Protein AF-A0A2M7TXR8-F1 (afdb_monomer_lite)

Structure (mmCIF, N/CA/C/O backbone):
data_AF-A0A2M7TXR8-F1
#
_entry.id   AF-A0A2M7TXR8-F1
#
loop_
_atom_site.group_PDB
_atom_site.id
_atom_site.type_symbol
_atom_site.label_atom_id
_atom_site.label_alt_id
_atom_site.label_comp_id
_atom_site.label_asym_id
_atom_site.label_entity_id
_atom_site.label_seq_id
_atom_site.pdbx_PDB_ins_code
_atom_site.Cartn_x
_atom_site.Cartn_y
_atom_site.Cartn_z
_atom_site.occupancy
_atom_site.B_iso_or_equiv
_atom_site.auth_seq_id
_atom_site.auth_comp_id
_atom_site.auth_asym_id
_atom_site.auth_atom_id
_atom_site.pdbx_PDB_model_num
ATOM 1 N N . MET A 1 1 ? 7.555 -69.933 30.168 1.00 59.06 1 MET A N 1
ATOM 2 C CA . MET A 1 1 ? 8.301 -69.152 29.147 1.00 59.06 1 MET A CA 1
ATOM 3 C C . MET A 1 1 ? 7.431 -68.078 28.480 1.00 59.06 1 MET A C 1
ATOM 5 O O . MET A 1 1 ? 7.843 -66.928 28.432 1.00 59.06 1 MET A O 1
ATOM 9 N N . ILE A 1 2 ? 6.200 -68.408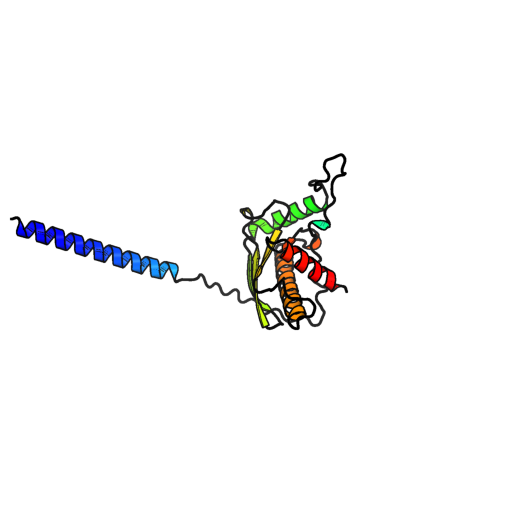 28.070 1.00 58.25 2 ILE A N 1
ATOM 10 C CA . ILE A 1 2 ? 5.260 -67.514 27.357 1.00 58.25 2 ILE A CA 1
ATOM 11 C C . ILE A 1 2 ? 4.869 -66.249 28.157 1.00 58.25 2 ILE A C 1
ATOM 13 O O . ILE A 1 2 ? 4.847 -65.152 27.603 1.00 58.25 2 ILE A O 1
ATOM 17 N N . ALA A 1 3 ? 4.660 -66.357 29.476 1.00 60.62 3 ALA A N 1
ATOM 18 C CA . ALA A 1 3 ? 4.279 -65.217 30.323 1.00 60.62 3 ALA A CA 1
ATOM 19 C C . ALA A 1 3 ? 5.354 -64.110 30.412 1.00 60.62 3 ALA A C 1
ATOM 21 O O . ALA A 1 3 ? 5.019 -62.928 30.450 1.00 60.62 3 ALA A O 1
ATOM 22 N N . LYS A 1 4 ? 6.648 -64.472 30.376 1.00 61.91 4 LYS A N 1
ATOM 23 C CA . LYS A 1 4 ? 7.758 -63.499 30.394 1.00 61.91 4 LYS A CA 1
ATOM 24 C C . LYS A 1 4 ? 7.846 -62.717 29.080 1.00 61.91 4 LYS A C 1
ATOM 26 O O . LYS A 1 4 ? 8.086 -61.516 29.099 1.00 61.91 4 LYS A O 1
ATOM 31 N N . ILE A 1 5 ? 7.580 -63.382 27.954 1.00 63.44 5 ILE A N 1
ATOM 32 C CA . ILE A 1 5 ? 7.560 -62.756 26.623 1.00 63.44 5 ILE A CA 1
ATOM 33 C C . ILE A 1 5 ? 6.390 -61.769 26.519 1.00 63.44 5 ILE A C 1
ATOM 35 O O . ILE A 1 5 ? 6.554 -60.669 25.998 1.00 63.44 5 ILE A O 1
ATOM 39 N N . LEU A 1 6 ? 5.222 -62.128 27.061 1.00 65.88 6 LEU A N 1
ATOM 40 C CA . LEU A 1 6 ? 4.051 -61.251 27.057 1.00 65.88 6 LEU A CA 1
ATOM 41 C C . LEU A 1 6 ? 4.251 -60.013 27.950 1.00 65.88 6 LEU A C 1
ATOM 43 O O . LEU A 1 6 ? 3.895 -58.908 27.548 1.00 65.88 6 LEU A O 1
ATOM 47 N N . ALA A 1 7 ? 4.863 -60.178 29.127 1.00 69.25 7 ALA A N 1
ATOM 48 C CA . ALA A 1 7 ? 5.195 -59.065 30.018 1.00 69.25 7 ALA A CA 1
ATOM 49 C C . ALA A 1 7 ? 6.235 -58.113 29.398 1.00 69.25 7 ALA A C 1
ATOM 51 O O . ALA A 1 7 ? 6.080 -56.896 29.478 1.00 69.25 7 ALA A O 1
ATOM 52 N N . HIS A 1 8 ? 7.246 -58.656 28.712 1.00 72.38 8 HIS A N 1
ATOM 53 C CA . HIS A 1 8 ? 8.259 -57.856 28.025 1.00 72.38 8 HIS A CA 1
ATOM 54 C C . HIS A 1 8 ? 7.658 -57.038 26.870 1.00 72.38 8 HIS A C 1
ATOM 56 O O . HIS A 1 8 ? 7.896 -55.838 26.782 1.00 72.38 8 HIS A O 1
ATOM 62 N N . LYS A 1 9 ? 6.784 -57.644 26.051 1.00 75.12 9 LYS A N 1
ATOM 63 C CA . LYS A 1 9 ? 6.066 -56.936 24.975 1.00 75.12 9 LYS A CA 1
ATOM 64 C C . LYS A 1 9 ? 5.179 -55.801 25.504 1.00 75.12 9 LYS A C 1
ATOM 66 O O . LYS A 1 9 ? 5.139 -54.735 24.898 1.00 75.12 9 LYS A O 1
ATOM 71 N N . LYS A 1 10 ? 4.510 -56.001 26.648 1.00 78.19 10 LYS A N 1
ATOM 72 C CA . LYS A 1 10 ? 3.703 -54.955 27.301 1.00 78.19 10 LYS A CA 1
ATOM 73 C C . LYS A 1 10 ? 4.562 -53.801 27.824 1.00 78.19 10 LYS A C 1
ATOM 75 O O . LYS A 1 10 ? 4.202 -52.652 27.601 1.00 78.19 10 LYS A O 1
ATOM 80 N N . MET A 1 11 ? 5.705 -54.083 28.454 1.00 82.06 11 MET A N 1
ATOM 81 C CA . MET A 1 11 ? 6.616 -53.024 28.913 1.00 82.06 11 MET A CA 1
ATOM 82 C C . MET A 1 11 ? 7.212 -52.219 27.755 1.00 82.06 11 MET A C 1
ATOM 84 O O . MET A 1 11 ? 7.265 -50.996 27.843 1.00 82.06 11 MET A O 1
ATOM 88 N N . VAL A 1 12 ? 7.593 -52.876 26.654 1.00 84.56 12 VAL A N 1
ATOM 89 C CA . VAL A 1 12 ? 8.100 -52.184 25.457 1.00 84.56 12 VAL A CA 1
ATOM 90 C C . VAL A 1 12 ? 7.025 -51.281 24.849 1.00 84.56 12 VAL A C 1
ATOM 92 O O . VAL A 1 12 ? 7.311 -50.132 24.535 1.00 84.56 12 VAL A O 1
ATOM 95 N N . MET A 1 13 ? 5.778 -51.754 24.742 1.00 87.19 13 MET A N 1
ATOM 96 C CA . MET A 1 13 ? 4.667 -50.945 24.227 1.00 87.19 13 MET A CA 1
ATOM 97 C C . MET A 1 13 ? 4.389 -49.720 25.110 1.00 87.19 13 MET A C 1
ATOM 99 O O . MET A 1 13 ? 4.221 -48.623 24.585 1.00 87.19 13 MET A O 1
ATOM 103 N N . ILE A 1 14 ? 4.393 -49.880 26.438 1.00 86.94 14 ILE A N 1
ATOM 104 C CA . ILE A 1 14 ? 4.195 -48.762 27.374 1.00 86.94 14 ILE A CA 1
ATOM 105 C C . ILE A 1 14 ? 5.329 -47.738 27.241 1.00 86.94 14 ILE A C 1
ATOM 107 O O . ILE A 1 14 ? 5.054 -46.547 27.136 1.00 86.94 14 ILE A O 1
ATOM 111 N N . ALA A 1 15 ? 6.588 -48.184 27.177 1.00 86.19 15 ALA A N 1
ATOM 112 C CA . ALA A 1 15 ? 7.730 -47.289 26.993 1.00 86.19 15 ALA A CA 1
ATOM 113 C C . ALA A 1 15 ? 7.634 -46.486 25.683 1.00 86.19 15 ALA A C 1
ATOM 115 O O . ALA A 1 15 ? 7.945 -45.297 25.661 1.00 86.19 15 ALA A O 1
ATOM 116 N N . LEU A 1 16 ? 7.144 -47.115 24.612 1.00 90.56 16 LEU A N 1
ATOM 117 C CA . LEU A 1 16 ? 6.972 -46.479 23.306 1.00 90.56 16 LEU A CA 1
ATOM 118 C C . LEU A 1 16 ? 5.852 -45.428 23.324 1.00 90.56 16 LEU A C 1
ATOM 120 O O . LEU A 1 16 ? 6.029 -44.339 22.787 1.00 90.56 16 LEU A O 1
ATOM 124 N N . VAL A 1 17 ? 4.736 -45.714 24.005 1.00 89.81 17 VAL A N 1
ATOM 125 C CA . VAL A 1 17 ? 3.640 -44.748 24.195 1.00 89.81 17 VAL A CA 1
ATOM 126 C C . VAL A 1 17 ? 4.095 -43.553 25.036 1.00 89.81 17 VAL A C 1
ATOM 128 O O . VAL A 1 17 ? 3.798 -42.416 24.677 1.00 89.81 17 VAL A O 1
ATOM 131 N N . VAL A 1 18 ? 4.854 -43.783 26.114 1.00 90.50 18 VAL A N 1
ATOM 132 C CA . VAL A 1 18 ? 5.398 -42.705 26.961 1.00 90.50 18 VAL A CA 1
ATOM 133 C C . VAL A 1 18 ? 6.369 -41.823 26.175 1.00 90.50 18 VAL A C 1
ATOM 135 O O . VAL A 1 18 ? 6.274 -40.600 26.248 1.00 90.50 18 VAL A O 1
ATOM 138 N N . LEU A 1 19 ? 7.260 -42.420 25.379 1.00 91.12 19 LEU A N 1
ATOM 139 C CA . LEU A 1 19 ? 8.191 -41.677 24.527 1.00 91.12 19 LEU A CA 1
ATOM 140 C C . LEU A 1 19 ? 7.452 -40.789 23.516 1.00 91.12 19 LEU A C 1
ATOM 142 O O . LEU A 1 19 ? 7.808 -39.627 23.335 1.00 91.12 19 LEU A O 1
ATOM 146 N N . LEU A 1 20 ? 6.397 -41.315 22.893 1.00 90.31 20 LEU A N 1
ATOM 147 C CA . LEU A 1 20 ? 5.604 -40.583 21.905 1.00 90.31 20 LEU A CA 1
ATOM 148 C C . LEU A 1 20 ? 4.846 -39.409 22.548 1.00 90.31 20 LEU A C 1
ATOM 150 O O . LEU A 1 20 ? 4.792 -38.318 21.981 1.00 90.31 20 LEU A O 1
ATOM 154 N N . LEU A 1 21 ? 4.349 -39.596 23.775 1.00 90.31 21 LEU A N 1
ATOM 155 C CA . LEU A 1 21 ? 3.734 -38.538 24.582 1.00 90.31 21 LEU A CA 1
ATOM 156 C C . LEU A 1 21 ? 4.728 -37.419 24.931 1.00 90.31 21 LEU A C 1
ATOM 158 O O . LEU A 1 21 ? 4.381 -36.244 24.834 1.00 90.31 21 LEU A O 1
ATOM 162 N N . LEU A 1 22 ? 5.973 -37.762 25.275 1.00 90.44 22 LEU A N 1
ATOM 163 C CA . LEU A 1 22 ? 7.017 -36.773 25.565 1.00 90.44 22 LEU A CA 1
ATOM 164 C C . LEU A 1 22 ? 7.403 -35.953 24.326 1.00 90.44 22 LEU A C 1
ATOM 166 O O . LEU A 1 22 ? 7.582 -34.741 24.433 1.00 90.44 22 LEU A O 1
ATOM 170 N N . ILE A 1 23 ? 7.471 -36.582 23.148 1.00 88.69 23 ILE A N 1
ATOM 171 C CA . ILE A 1 23 ? 7.740 -35.884 21.879 1.00 88.69 23 ILE A CA 1
ATOM 172 C C . ILE A 1 23 ? 6.604 -34.907 21.547 1.00 88.69 23 ILE A C 1
ATOM 174 O O . ILE A 1 23 ? 6.868 -33.758 21.199 1.00 88.69 23 ILE A O 1
ATOM 178 N N . MET A 1 24 ? 5.346 -35.328 21.713 1.00 85.44 24 MET A N 1
ATOM 179 C CA . MET A 1 24 ? 4.171 -34.471 21.498 1.00 85.44 24 MET A CA 1
ATOM 180 C C . MET A 1 24 ? 4.173 -33.244 22.420 1.00 85.44 24 MET A C 1
ATOM 182 O O . MET A 1 24 ? 3.901 -32.133 21.968 1.00 85.44 24 MET A O 1
ATOM 186 N N . ILE A 1 25 ? 4.530 -33.422 23.697 1.00 85.38 25 ILE A N 1
ATOM 187 C CA . ILE A 1 25 ? 4.666 -32.314 24.654 1.00 85.38 25 ILE A CA 1
ATOM 188 C C . ILE A 1 25 ? 5.805 -31.375 24.231 1.00 85.38 25 ILE A C 1
ATOM 190 O O . ILE A 1 25 ? 5.626 -30.160 24.243 1.00 85.38 25 ILE A O 1
ATOM 194 N N . GLY A 1 26 ? 6.950 -31.917 23.804 1.00 80.88 26 GLY A N 1
ATOM 195 C CA . GLY A 1 26 ? 8.073 -31.119 23.304 1.00 80.88 26 GLY A CA 1
ATOM 196 C C . GLY A 1 26 ? 7.696 -30.251 22.100 1.00 80.88 26 GLY A C 1
ATOM 197 O O . GLY A 1 26 ? 7.966 -29.052 22.099 1.00 80.88 26 GLY A O 1
ATOM 198 N N . LEU A 1 27 ? 7.003 -30.824 21.111 1.00 80.19 27 LEU A N 1
ATOM 199 C CA . LEU A 1 27 ? 6.534 -30.092 19.928 1.00 80.19 27 LEU A CA 1
ATOM 200 C C . LEU A 1 27 ? 5.508 -29.006 20.276 1.00 80.19 27 LEU A C 1
ATOM 202 O O . LEU A 1 27 ? 5.554 -27.919 19.701 1.00 80.19 27 LEU A O 1
ATOM 206 N N . TYR A 1 28 ? 4.638 -29.260 21.257 1.00 80.25 28 TYR A N 1
ATOM 207 C CA . TYR A 1 28 ? 3.696 -28.257 21.752 1.00 80.25 28 TYR A CA 1
ATOM 208 C C . TYR A 1 28 ? 4.410 -27.034 22.351 1.00 80.25 28 TYR A C 1
ATOM 210 O O . TYR A 1 28 ? 3.993 -25.904 22.108 1.00 80.25 28 TYR A O 1
ATOM 218 N N . PHE A 1 29 ? 5.518 -27.225 23.077 1.00 73.06 29 PHE A N 1
ATOM 219 C CA . PHE A 1 29 ? 6.316 -26.104 23.590 1.00 73.06 29 PHE A CA 1
ATOM 220 C C . PHE A 1 29 ? 7.090 -25.363 22.491 1.00 73.06 29 PHE A C 1
ATOM 222 O O . PHE A 1 29 ? 7.217 -24.144 22.571 1.00 73.06 29 PHE A O 1
ATOM 229 N N . VAL A 1 30 ? 7.554 -26.056 21.445 1.00 68.75 30 VAL A N 1
ATOM 230 C CA . VAL A 1 30 ? 8.255 -25.418 20.314 1.00 68.75 30 VAL A CA 1
ATOM 231 C C . VAL A 1 30 ? 7.315 -24.532 19.488 1.00 68.75 30 VAL A C 1
ATOM 233 O O . VAL A 1 30 ? 7.718 -23.453 19.066 1.00 68.75 30 VAL A O 1
ATOM 236 N N . GLN A 1 31 ? 6.049 -24.923 19.311 1.00 61.94 31 GLN A N 1
ATOM 237 C CA . GLN A 1 31 ? 5.056 -24.092 18.615 1.00 61.94 31 GLN A CA 1
ATOM 238 C C . GLN A 1 31 ? 4.556 -22.896 19.440 1.00 61.94 31 GLN A C 1
ATOM 240 O O . GLN A 1 31 ? 3.994 -21.962 18.874 1.00 61.94 31 GLN A O 1
ATOM 245 N N . LYS A 1 32 ? 4.754 -22.899 20.765 1.00 55.66 32 LYS A N 1
ATOM 246 C CA . LYS A 1 32 ? 4.221 -21.867 21.668 1.00 55.66 32 LYS A CA 1
ATOM 247 C C . LYS A 1 32 ? 5.206 -20.743 22.004 1.00 55.66 32 LYS A C 1
ATOM 249 O O . LYS A 1 32 ? 4.922 -19.948 22.895 1.00 55.66 32 LYS A O 1
ATOM 254 N N . ASN A 1 33 ? 6.322 -20.648 21.285 1.00 48.19 33 ASN A N 1
ATOM 255 C CA . ASN A 1 33 ? 7.159 -19.454 21.289 1.00 48.19 33 ASN A CA 1
ATOM 256 C C . ASN A 1 33 ? 6.827 -18.622 20.045 1.00 48.19 33 ASN A C 1
ATOM 258 O O . ASN A 1 33 ? 7.473 -18.807 19.011 1.00 48.19 33 ASN A O 1
ATOM 262 N N . PRO A 1 34 ? 5.834 -17.712 20.099 1.00 52.47 34 PRO A N 1
ATOM 263 C CA . PRO A 1 34 ? 5.780 -16.654 19.109 1.00 52.47 34 PRO A CA 1
ATOM 264 C C . PRO A 1 34 ? 7.118 -15.916 19.175 1.00 52.47 34 PRO A C 1
ATOM 266 O O . PRO A 1 34 ? 7.583 -15.550 20.256 1.00 52.47 34 PRO A O 1
ATOM 269 N N . SER A 1 35 ? 7.763 -15.745 18.024 1.00 44.38 35 SER A N 1
ATOM 270 C CA . SER A 1 35 ? 8.870 -14.808 17.874 1.00 44.38 35 SER A CA 1
ATOM 271 C C . SER A 1 35 ? 8.320 -13.412 18.161 1.00 44.38 35 SER A C 1
ATOM 273 O O . SER A 1 35 ? 7.847 -12.708 17.278 1.00 44.38 35 SER A O 1
ATOM 275 N N . THR A 1 36 ? 8.289 -13.030 19.434 1.00 43.62 36 THR A N 1
ATOM 276 C CA . THR A 1 36 ? 8.012 -11.663 19.845 1.00 43.62 36 THR A CA 1
ATOM 277 C C . THR A 1 36 ? 9.322 -10.908 19.737 1.00 43.62 36 THR A C 1
ATOM 279 O O . THR A 1 36 ? 10.045 -10.758 20.720 1.00 43.62 36 THR A O 1
ATOM 282 N N . ASN A 1 37 ? 9.634 -10.444 18.532 1.00 39.62 37 ASN A N 1
ATOM 283 C CA . ASN A 1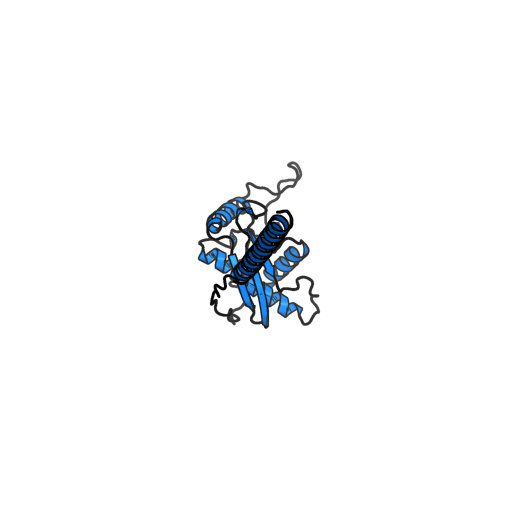 37 ? 10.306 -9.163 18.414 1.00 39.62 37 ASN A CA 1
ATOM 284 C C . ASN A 1 37 ? 9.200 -8.108 18.483 1.00 39.62 37 ASN A C 1
ATOM 286 O O . ASN A 1 37 ? 8.559 -7.854 17.463 1.00 39.62 37 ASN A O 1
ATOM 290 N N . PRO A 1 38 ? 8.912 -7.507 19.653 1.00 40.94 38 PRO A N 1
ATOM 291 C CA . PRO A 1 38 ? 8.169 -6.267 19.657 1.00 40.94 38 PRO A CA 1
ATOM 292 C C . PRO A 1 38 ? 9.080 -5.245 18.981 1.00 40.94 38 PRO A C 1
ATOM 294 O O . PRO A 1 38 ? 10.013 -4.722 19.588 1.00 40.94 38 PRO A O 1
ATOM 297 N N . SER A 1 39 ? 8.846 -5.012 17.691 1.00 40.09 39 SER A N 1
ATOM 298 C CA . SER A 1 39 ? 9.281 -3.784 17.049 1.00 40.09 39 SER A CA 1
ATOM 299 C C . SER A 1 39 ? 8.633 -2.668 17.858 1.00 40.09 39 SER A C 1
ATOM 301 O O . SER A 1 39 ? 7.429 -2.440 17.767 1.00 40.09 39 SER A O 1
ATOM 303 N N . SER A 1 40 ? 9.396 -2.054 18.760 1.00 41.41 40 SER A N 1
ATOM 304 C CA . SER A 1 40 ? 8.984 -0.873 19.506 1.00 41.41 40 SER A CA 1
ATOM 305 C C . SER A 1 40 ? 8.923 0.297 18.527 1.00 41.41 40 SER A C 1
ATOM 307 O O . SER A 1 40 ? 9.791 1.169 18.537 1.00 41.41 40 SER A O 1
ATOM 309 N N . ARG A 1 41 ? 7.943 0.274 17.620 1.00 46.81 41 ARG A N 1
ATOM 310 C CA . ARG A 1 41 ? 7.613 1.404 16.765 1.00 46.81 41 ARG A CA 1
ATOM 311 C C . ARG A 1 41 ? 6.618 2.266 17.525 1.00 46.81 41 ARG A C 1
ATOM 313 O O . ARG A 1 41 ? 5.567 1.822 17.980 1.00 46.81 41 ARG A 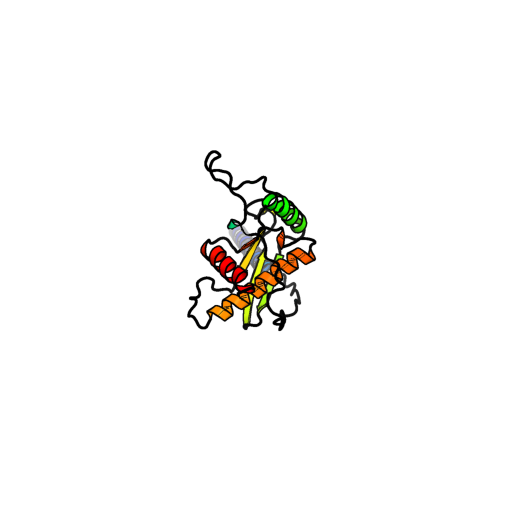O 1
ATOM 320 N N . VAL A 1 42 ? 7.070 3.489 17.752 1.00 47.50 42 VAL A N 1
ATOM 321 C CA . VAL A 1 42 ? 6.328 4.616 18.304 1.00 47.50 42 VAL A CA 1
ATOM 322 C C . VAL A 1 42 ? 4.968 4.688 17.606 1.00 47.50 42 VAL A C 1
ATOM 324 O O . VAL A 1 42 ? 4.926 4.643 16.380 1.00 47.50 42 VAL A O 1
ATOM 327 N N . SER A 1 43 ? 3.869 4.777 18.367 1.00 42.94 43 SER A N 1
ATOM 328 C CA . SER A 1 43 ? 2.547 5.046 17.785 1.00 42.94 43 SER A CA 1
ATOM 329 C C . SER A 1 43 ? 2.656 6.260 16.863 1.00 42.94 43 SER A C 1
ATOM 331 O O . SER A 1 43 ? 3.161 7.289 17.325 1.00 42.94 43 SER A O 1
ATOM 333 N N . PRO A 1 44 ? 2.214 6.178 15.596 1.00 50.41 44 PRO A N 1
ATOM 334 C CA . PRO A 1 44 ? 2.272 7.324 14.711 1.00 50.41 44 PRO A CA 1
ATOM 335 C C . PRO A 1 44 ? 1.469 8.455 15.342 1.00 50.41 44 PRO A C 1
ATOM 337 O O . PRO A 1 44 ? 0.276 8.337 15.630 1.00 50.41 44 PRO A O 1
ATOM 340 N N . THR A 1 45 ? 2.167 9.546 15.637 1.00 48.41 45 THR A N 1
ATOM 341 C CA . THR A 1 45 ? 1.531 10.768 16.114 1.00 48.41 45 THR A CA 1
ATOM 342 C C . THR A 1 45 ? 0.625 11.253 14.982 1.00 48.41 45 THR A C 1
ATOM 344 O O . THR A 1 45 ? 1.102 11.317 13.846 1.00 48.41 45 THR A O 1
ATOM 347 N N . PRO A 1 46 ? -0.653 11.590 15.233 1.00 46.78 46 PRO A N 1
ATOM 348 C CA . PRO A 1 46 ? -1.457 12.268 14.229 1.00 46.78 46 PRO A CA 1
ATOM 349 C C . PRO A 1 46 ? -0.725 13.551 13.848 1.00 46.78 46 PRO A C 1
ATOM 351 O O . PRO A 1 46 ? -0.585 14.456 14.673 1.00 46.78 46 PRO A O 1
ATOM 354 N N . ASP A 1 47 ? -0.192 13.598 12.630 1.00 47.69 47 ASP A N 1
ATOM 355 C CA . ASP A 1 47 ? 0.462 14.799 12.146 1.00 47.69 47 ASP A CA 1
ATOM 356 C C . ASP A 1 47 ? -0.608 15.887 12.003 1.00 47.69 47 ASP A C 1
ATOM 358 O O . ASP A 1 47 ? -1.539 15.781 11.200 1.00 47.69 47 ASP A O 1
ATOM 362 N N . LEU A 1 48 ? -0.490 16.925 12.831 1.00 45.09 48 LEU A N 1
ATOM 363 C CA . LEU A 1 48 ? -1.337 18.117 12.808 1.00 45.09 48 LEU A CA 1
ATOM 364 C C . LEU A 1 48 ? -1.186 18.902 11.487 1.00 45.09 48 LEU A C 1
ATOM 366 O O . LEU A 1 48 ? -1.948 19.841 11.262 1.00 45.09 48 LEU A O 1
ATOM 370 N N . LEU A 1 49 ? -0.233 18.521 10.621 1.00 43.66 49 LEU A N 1
ATOM 371 C CA . LEU A 1 49 ? 0.070 19.157 9.335 1.00 43.66 49 LEU A CA 1
ATOM 372 C C . LEU A 1 49 ? -0.520 18.445 8.097 1.00 43.66 49 LEU A C 1
ATOM 374 O O . LEU A 1 49 ? -0.331 18.933 6.985 1.00 43.66 49 LEU A O 1
ATOM 378 N N . GLY A 1 50 ? -1.314 17.381 8.268 1.00 56.38 50 GLY A N 1
ATOM 379 C CA . GLY A 1 50 ? -2.083 16.752 7.181 1.00 56.38 50 GLY A CA 1
ATOM 380 C C . GLY A 1 50 ? -1.384 15.571 6.494 1.00 56.38 50 GLY A C 1
ATOM 381 O O . GLY A 1 50 ? -0.227 15.269 6.750 1.00 56.38 50 GLY A O 1
ATOM 382 N N . PHE A 1 51 ? -2.115 14.855 5.634 1.00 63.94 51 PHE A N 1
ATOM 383 C CA . PHE A 1 51 ? -1.615 13.693 4.873 1.00 63.94 51 PHE A CA 1
ATOM 384 C C . PHE A 1 51 ? -0.927 14.081 3.554 1.00 63.94 51 PHE A C 1
ATOM 386 O O . PHE A 1 51 ? -0.702 13.233 2.693 1.00 63.94 51 PHE A O 1
ATOM 393 N N . SER A 1 52 ? -0.601 15.366 3.383 1.00 59.38 52 SER A N 1
ATOM 394 C CA . SER A 1 52 ? 0.029 15.925 2.179 1.00 59.38 52 SER A CA 1
ATOM 395 C C . SER A 1 52 ? 1.459 15.426 1.937 1.00 59.38 52 SER A C 1
ATOM 397 O O . SER A 1 52 ? 2.031 15.668 0.879 1.00 59.38 52 SER A O 1
ATOM 399 N N . ASP A 1 53 ? 2.056 14.766 2.927 1.00 65.12 53 ASP A N 1
ATOM 400 C CA . ASP A 1 53 ? 3.399 14.188 2.908 1.00 65.12 53 ASP A CA 1
ATOM 401 C C . ASP A 1 53 ? 3.445 12.748 2.365 1.00 65.12 53 ASP A C 1
ATOM 403 O O . ASP A 1 53 ? 4.536 12.254 2.051 1.00 65.12 53 ASP A O 1
ATOM 407 N N . ILE A 1 54 ? 2.289 12.079 2.230 1.00 70.00 54 ILE A N 1
ATOM 408 C CA . ILE A 1 54 ? 2.192 10.763 1.589 1.00 70.00 54 ILE A CA 1
ATOM 409 C C . ILE A 1 54 ? 2.438 10.966 0.092 1.00 70.00 54 ILE A C 1
ATOM 411 O O . ILE A 1 54 ? 1.589 11.540 -0.597 1.00 70.00 54 ILE A O 1
ATOM 415 N N . PRO A 1 55 ? 3.575 10.505 -0.461 1.00 65.94 55 PRO A N 1
ATOM 416 C CA . PRO A 1 55 ? 3.801 10.632 -1.887 1.00 65.94 55 PRO A CA 1
ATOM 417 C C . PRO A 1 55 ? 2.767 9.773 -2.609 1.00 65.94 55 PRO A C 1
ATOM 419 O O . PRO A 1 55 ? 2.567 8.607 -2.261 1.00 65.94 55 PRO A O 1
ATOM 422 N N . LYS A 1 56 ? 2.122 10.340 -3.631 1.00 69.94 56 LYS A N 1
ATOM 423 C CA . LYS A 1 56 ? 1.192 9.591 -4.476 1.00 69.94 56 LYS A CA 1
ATOM 424 C C . LYS A 1 56 ? 1.969 8.516 -5.228 1.00 69.94 56 LYS A C 1
ATOM 426 O O . LYS A 1 56 ? 2.677 8.824 -6.184 1.00 69.94 56 LYS A O 1
ATOM 431 N N . ALA A 1 57 ? 1.854 7.276 -4.767 1.00 73.19 57 ALA A N 1
ATOM 432 C CA . ALA A 1 57 ? 2.335 6.126 -5.511 1.00 73.19 57 ALA A CA 1
ATOM 433 C C . ALA A 1 57 ? 1.585 6.011 -6.841 1.00 73.19 57 ALA A C 1
ATOM 435 O O . ALA A 1 57 ? 0.430 6.439 -6.952 1.00 73.19 57 ALA A O 1
ATOM 436 N N . LEU A 1 58 ? 2.247 5.431 -7.840 1.00 75.44 58 LEU A N 1
ATOM 437 C CA . LEU A 1 58 ? 1.590 5.133 -9.101 1.00 75.44 58 LEU A CA 1
ATOM 438 C C . LEU A 1 58 ? 0.577 4.015 -8.886 1.00 75.44 58 LEU A C 1
ATOM 440 O O . LEU A 1 58 ? 0.768 3.092 -8.093 1.00 75.44 58 LEU A O 1
ATOM 444 N N . THR A 1 59 ? -0.521 4.109 -9.612 1.00 74.75 59 THR A N 1
ATOM 445 C CA . THR A 1 59 ? -1.604 3.130 -9.581 1.00 74.75 59 THR A CA 1
ATOM 446 C C . THR A 1 59 ? -1.787 2.561 -10.971 1.00 74.75 59 THR A C 1
ATOM 448 O O . THR A 1 59 ? -1.379 3.171 -11.960 1.00 74.75 59 THR A O 1
ATOM 451 N N . ILE A 1 60 ? -2.357 1.361 -11.064 1.00 73.31 60 ILE A N 1
ATOM 452 C CA . ILE A 1 60 ? -2.400 0.627 -12.334 1.00 73.31 60 ILE A CA 1
ATOM 453 C C . ILE A 1 60 ? -3.158 1.386 -13.436 1.00 73.31 60 ILE A C 1
ATOM 455 O O . ILE A 1 60 ? -2.814 1.275 -14.609 1.00 73.31 60 ILE A O 1
ATOM 459 N N . ASP A 1 61 ? -4.126 2.223 -13.058 1.00 72.75 61 ASP A N 1
ATOM 460 C CA . ASP A 1 61 ? -4.908 3.049 -13.984 1.00 72.75 61 ASP A CA 1
ATOM 461 C C . ASP A 1 61 ? -4.111 4.213 -14.591 1.00 72.75 61 ASP A C 1
ATOM 463 O O . ASP A 1 61 ? -4.529 4.794 -15.591 1.00 72.75 61 ASP A O 1
ATOM 467 N N . GLN A 1 62 ? -2.957 4.549 -14.011 1.00 74.50 62 GLN A N 1
ATOM 468 C CA . GLN A 1 62 ? -2.051 5.584 -14.514 1.00 74.50 62 GLN A CA 1
ATOM 469 C C . GLN A 1 62 ? -1.024 5.034 -15.513 1.00 74.50 62 GLN A C 1
ATOM 471 O O . GLN A 1 62 ? -0.237 5.804 -16.060 1.00 74.50 62 GLN A O 1
ATOM 476 N N . ILE A 1 63 ? -1.019 3.721 -15.761 1.00 79.88 63 ILE A N 1
ATOM 477 C CA . ILE A 1 63 ? -0.091 3.086 -16.696 1.00 79.88 63 ILE A CA 1
ATOM 478 C C . ILE A 1 63 ? -0.624 3.235 -18.132 1.00 79.88 63 ILE A C 1
ATOM 480 O O . ILE A 1 63 ? -1.781 2.882 -18.393 1.00 79.88 63 ILE A O 1
ATOM 484 N N . PRO A 1 64 ? 0.203 3.704 -19.087 1.00 80.12 64 PRO A N 1
ATOM 485 C CA . PRO A 1 64 ? -0.167 3.762 -20.493 1.00 80.12 64 PRO A CA 1
ATOM 486 C C . PRO A 1 64 ? -0.626 2.405 -21.036 1.00 80.12 64 PRO A C 1
ATOM 488 O O . PRO A 1 64 ? -0.032 1.356 -20.773 1.00 80.12 64 PRO A O 1
ATOM 491 N N . ARG A 1 65 ? -1.690 2.436 -21.837 1.00 84.50 65 ARG A N 1
ATOM 492 C CA . ARG A 1 65 ? -2.176 1.273 -22.580 1.00 84.50 65 ARG A CA 1
ATOM 493 C C . ARG A 1 65 ? -1.699 1.355 -24.021 1.00 84.50 65 ARG A C 1
ATOM 495 O O . ARG A 1 65 ? -1.624 2.436 -24.600 1.00 84.50 65 ARG A O 1
ATOM 502 N N . LEU A 1 66 ? -1.399 0.199 -24.591 1.00 83.31 66 LEU A N 1
ATOM 503 C CA . LEU A 1 66 ? -1.177 0.034 -26.016 1.00 83.31 66 LEU A CA 1
ATOM 504 C C . LEU A 1 66 ? -2.452 0.396 -26.789 1.00 83.31 66 LEU A C 1
ATOM 506 O O . LEU A 1 66 ? -3.566 0.260 -26.281 1.00 83.31 66 LEU A O 1
ATOM 510 N N . ASN A 1 67 ? -2.283 0.834 -28.035 1.00 80.88 67 ASN A N 1
ATOM 511 C CA . ASN A 1 67 ? -3.409 1.138 -28.914 1.00 80.88 67 ASN A CA 1
ATOM 512 C C . ASN A 1 67 ? -4.280 -0.110 -29.155 1.00 80.88 67 ASN A C 1
ATOM 514 O O . ASN A 1 67 ? -3.820 -1.251 -29.053 1.00 80.88 67 ASN A O 1
ATOM 518 N N . GLU A 1 68 ? -5.547 0.096 -29.519 1.00 75.25 68 GLU A N 1
ATOM 519 C CA . GLU A 1 68 ? -6.480 -1.009 -29.793 1.00 75.25 68 GLU A CA 1
ATOM 520 C C . GLU A 1 68 ? -5.977 -1.923 -30.925 1.00 75.25 68 GLU A C 1
ATOM 522 O O . GLU A 1 68 ? -6.095 -3.144 -30.827 1.00 75.25 68 GLU A O 1
ATOM 527 N N . ASP A 1 69 ? -5.300 -1.350 -31.926 1.00 71.94 69 ASP A N 1
ATOM 528 C CA . ASP A 1 69 ? -4.690 -2.077 -33.050 1.00 71.94 69 ASP A CA 1
ATOM 529 C C . ASP A 1 69 ? -3.587 -3.063 -32.621 1.00 71.94 69 ASP A C 1
ATOM 531 O O . ASP A 1 69 ? -3.271 -4.005 -33.348 1.00 71.94 69 ASP A O 1
ATOM 535 N N . THR A 1 70 ? -2.998 -2.868 -31.438 1.00 67.44 70 THR A N 1
ATOM 536 C CA . THR A 1 70 ? -1.970 -3.741 -30.851 1.00 67.44 70 THR A CA 1
ATOM 537 C C . THR A 1 70 ? -2.492 -4.557 -29.662 1.00 67.44 70 THR A C 1
ATOM 539 O O . THR A 1 70 ? -1.706 -5.169 -28.940 1.00 67.44 70 THR A O 1
ATOM 542 N N . GLY A 1 71 ? -3.818 -4.623 -29.482 1.00 68.06 71 GLY A N 1
ATOM 543 C CA . GLY A 1 71 ? -4.482 -5.482 -28.498 1.00 68.06 71 GLY A CA 1
ATOM 544 C C . GLY A 1 71 ? -4.898 -4.797 -27.193 1.00 68.06 71 GLY A C 1
ATOM 545 O O . GLY A 1 71 ? -5.393 -5.486 -26.303 1.00 68.06 71 GLY A O 1
ATOM 546 N N . GLY A 1 72 ? -4.721 -3.475 -27.052 1.00 77.19 72 GLY A N 1
ATOM 547 C CA . GLY A 1 72 ? -5.292 -2.679 -25.948 1.00 77.19 72 GLY A CA 1
ATOM 548 C C . GLY A 1 72 ? -4.761 -2.973 -24.532 1.00 77.19 72 GLY A C 1
ATOM 549 O O . GLY A 1 72 ? -5.311 -2.467 -23.550 1.00 77.19 72 GLY A O 1
ATOM 550 N N . GLY A 1 73 ? -3.732 -3.819 -24.407 1.00 84.62 73 GLY A N 1
ATOM 551 C CA . GLY A 1 73 ? -3.120 -4.200 -23.130 1.00 84.62 73 GLY A CA 1
ATOM 552 C C . GLY A 1 73 ? -2.276 -3.087 -22.500 1.00 84.62 73 GLY A C 1
ATOM 553 O O . GLY A 1 73 ? -2.095 -2.024 -23.085 1.00 84.62 73 GLY A O 1
ATOM 554 N N . LEU A 1 74 ? -1.735 -3.329 -21.304 1.00 84.38 74 LEU A N 1
ATOM 555 C CA . LEU A 1 74 ? -0.767 -2.417 -20.678 1.00 84.38 74 LEU A CA 1
ATOM 556 C C . LEU A 1 74 ? 0.534 -2.377 -21.493 1.00 84.38 74 LEU A C 1
ATOM 558 O O . LEU A 1 74 ? 1.018 -3.421 -21.939 1.00 84.38 74 LEU A O 1
ATOM 562 N N . ASP A 1 75 ? 1.119 -1.190 -21.658 1.00 86.62 75 ASP A N 1
ATOM 563 C CA . ASP A 1 75 ? 2.447 -1.055 -22.254 1.00 86.62 75 ASP A CA 1
ATOM 564 C C . ASP A 1 75 ? 3.527 -1.398 -21.221 1.00 86.62 75 ASP A C 1
ATOM 566 O O . ASP A 1 75 ? 3.977 -0.555 -20.452 1.00 86.62 75 ASP A O 1
ATOM 570 N N . ILE A 1 76 ? 3.974 -2.655 -21.213 1.00 86.31 76 ILE A N 1
ATOM 571 C CA . ILE A 1 76 ? 5.015 -3.142 -20.291 1.00 86.31 76 ILE A CA 1
ATOM 572 C C . ILE A 1 76 ? 6.374 -2.441 -20.453 1.00 86.31 76 ILE A C 1
ATOM 574 O O . ILE A 1 76 ? 7.238 -2.549 -19.581 1.00 86.31 76 ILE A O 1
ATOM 578 N N . ASN A 1 77 ? 6.586 -1.739 -21.569 1.00 88.31 77 ASN A N 1
ATOM 579 C CA . ASN A 1 77 ? 7.813 -0.996 -21.833 1.00 88.31 77 ASN A CA 1
ATOM 580 C C . ASN A 1 77 ? 7.688 0.481 -21.441 1.00 88.31 77 ASN A C 1
ATOM 582 O O . ASN A 1 77 ? 8.628 1.246 -21.673 1.00 88.31 77 ASN A O 1
ATOM 586 N N . SER A 1 78 ? 6.560 0.889 -20.849 1.00 90.75 78 SER A N 1
ATOM 587 C CA . SER A 1 78 ? 6.359 2.271 -20.441 1.00 90.75 78 SER A CA 1
ATOM 588 C C . SER A 1 78 ? 7.376 2.685 -19.363 1.00 90.75 78 SER A C 1
ATOM 590 O O . SER A 1 78 ? 7.786 1.857 -18.535 1.00 90.75 78 SER A O 1
ATOM 592 N N . PRO A 1 79 ? 7.791 3.966 -19.328 1.00 91.31 79 PRO A N 1
ATOM 593 C CA . PRO A 1 79 ? 8.693 4.467 -18.296 1.00 91.31 79 PRO A CA 1
ATOM 594 C C . PRO A 1 79 ? 8.188 4.204 -16.872 1.00 91.31 79 PRO A C 1
ATOM 596 O O . PRO A 1 79 ? 8.992 3.945 -15.983 1.00 91.31 79 PRO A O 1
ATOM 599 N N . GLU A 1 80 ? 6.875 4.240 -16.647 1.00 91.50 80 GLU A N 1
ATOM 600 C CA . GLU A 1 80 ? 6.232 3.975 -15.358 1.00 91.50 80 GLU A CA 1
ATOM 601 C C . GLU A 1 80 ? 6.503 2.545 -14.879 1.00 91.50 80 GLU A C 1
ATOM 603 O O . GLU A 1 80 ? 6.970 2.356 -13.755 1.00 91.50 80 GLU A O 1
ATOM 608 N N . ILE A 1 81 ? 6.286 1.544 -15.742 1.00 92.44 81 ILE A N 1
ATOM 609 C CA . ILE A 1 81 ? 6.550 0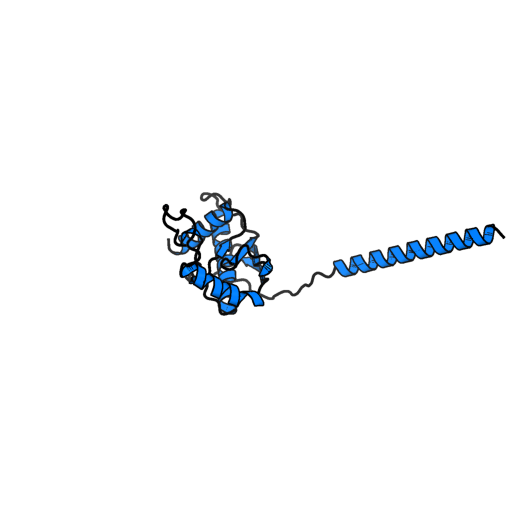.140 -15.404 1.00 92.44 81 ILE A CA 1
ATOM 610 C C . ILE A 1 81 ? 8.045 -0.081 -15.180 1.00 92.44 81 ILE A C 1
ATOM 612 O O . ILE A 1 81 ? 8.430 -0.671 -14.172 1.00 92.44 81 ILE A O 1
ATOM 616 N N . GLN A 1 82 ? 8.903 0.436 -16.061 1.00 94.88 82 GLN A N 1
ATOM 617 C CA . GLN A 1 82 ? 10.355 0.262 -15.938 1.00 94.88 82 GLN A CA 1
ATOM 618 C C . GLN A 1 82 ? 10.912 0.916 -14.665 1.00 94.88 82 GLN A C 1
ATOM 620 O O . GLN A 1 82 ? 11.732 0.319 -13.966 1.00 94.88 82 GLN A O 1
ATOM 625 N N . ASN A 1 83 ? 10.426 2.109 -14.312 1.00 94.25 83 ASN A N 1
ATOM 626 C CA . ASN A 1 83 ? 10.770 2.765 -13.054 1.00 94.25 83 ASN A CA 1
ATOM 627 C C . ASN A 1 83 ? 10.314 1.935 -11.852 1.00 94.25 83 ASN A C 1
ATOM 629 O O . ASN A 1 83 ? 11.096 1.748 -10.919 1.00 94.25 83 ASN A O 1
ATOM 633 N N . SER A 1 84 ? 9.093 1.399 -11.894 1.00 95.56 84 SER A N 1
ATOM 634 C CA . SER A 1 84 ? 8.560 0.574 -10.814 1.00 95.56 84 SER A CA 1
ATOM 635 C C . SER A 1 84 ? 9.359 -0.717 -10.629 1.00 95.56 84 SER A C 1
ATOM 637 O O . SER A 1 84 ? 9.677 -1.063 -9.497 1.00 95.56 84 SER A O 1
ATOM 639 N N . ILE A 1 85 ? 9.800 -1.374 -11.711 1.00 95.50 85 ILE A N 1
ATOM 640 C CA . ILE A 1 85 ? 10.698 -2.545 -11.645 1.00 95.50 85 ILE A CA 1
ATOM 641 C C . ILE A 1 85 ? 11.973 -2.217 -10.864 1.00 95.50 85 ILE A C 1
ATOM 643 O O . ILE A 1 85 ? 12.399 -2.991 -10.005 1.00 95.50 85 ILE A O 1
ATOM 647 N N . VAL A 1 86 ? 12.593 -1.065 -11.142 1.00 95.75 86 VAL A N 1
ATOM 648 C CA . VAL A 1 86 ? 13.788 -0.620 -10.411 1.00 95.75 86 VAL A CA 1
ATOM 649 C C . VAL A 1 86 ? 13.472 -0.439 -8.925 1.00 95.75 86 VAL A C 1
ATOM 651 O O . VAL A 1 86 ? 14.224 -0.932 -8.086 1.00 95.75 86 VAL A O 1
ATOM 654 N N . GLN A 1 87 ? 12.346 0.200 -8.593 1.00 95.75 87 GLN A N 1
ATOM 655 C CA . GLN A 1 87 ? 11.941 0.397 -7.199 1.00 95.75 87 GLN A CA 1
ATOM 656 C C . GLN A 1 87 ? 11.663 -0.931 -6.483 1.00 95.75 87 GLN A C 1
ATOM 658 O O . GLN A 1 87 ? 12.196 -1.156 -5.400 1.00 95.75 87 GLN A O 1
ATOM 663 N N . VAL A 1 88 ? 10.896 -1.844 -7.089 1.00 95.12 88 VAL A N 1
ATOM 664 C CA . VAL A 1 88 ? 10.616 -3.173 -6.522 1.00 95.12 88 VAL A CA 1
ATOM 665 C C . VAL A 1 88 ? 11.923 -3.926 -6.278 1.00 95.12 88 VAL A C 1
ATOM 667 O O . VAL A 1 88 ? 12.118 -4.464 -5.191 1.00 95.12 88 VAL A O 1
ATOM 670 N N . ASN A 1 89 ? 12.851 -3.920 -7.241 1.00 94.94 89 ASN A N 1
ATOM 671 C CA . ASN A 1 89 ? 14.146 -4.590 -7.104 1.00 94.94 89 ASN A CA 1
ATOM 672 C C . ASN A 1 89 ? 14.994 -4.039 -5.948 1.00 94.94 89 ASN A C 1
ATOM 674 O O . ASN A 1 89 ? 15.609 -4.836 -5.241 1.00 94.94 89 ASN A O 1
ATOM 678 N N . ASN A 1 90 ? 14.988 -2.722 -5.714 1.00 94.62 90 ASN A N 1
ATOM 679 C CA . ASN A 1 90 ? 15.678 -2.118 -4.566 1.00 94.62 90 ASN A CA 1
ATOM 680 C C . ASN A 1 90 ? 15.114 -2.623 -3.229 1.00 94.62 90 ASN A C 1
ATOM 682 O O . ASN A 1 90 ? 15.853 -2.805 -2.265 1.00 94.62 90 ASN A O 1
ATOM 686 N N . LEU A 1 91 ? 13.810 -2.899 -3.182 1.00 96.00 91 LEU A N 1
ATOM 687 C CA . LEU A 1 91 ? 13.110 -3.311 -1.969 1.00 96.00 91 LEU A CA 1
ATOM 688 C C . LEU A 1 91 ? 13.160 -4.825 -1.714 1.00 96.00 91 LEU A C 1
ATOM 690 O O . LEU A 1 91 ? 12.907 -5.245 -0.587 1.00 96.00 91 LEU A O 1
ATOM 694 N N . LYS A 1 92 ? 13.507 -5.659 -2.711 1.00 95.00 92 LYS A N 1
ATOM 695 C CA . LYS A 1 92 ? 13.456 -7.136 -2.604 1.00 95.00 92 LYS A CA 1
ATOM 696 C C . LYS A 1 92 ? 14.207 -7.686 -1.387 1.00 95.00 92 LYS A C 1
ATOM 698 O O . LYS A 1 92 ? 13.710 -8.600 -0.738 1.00 95.00 92 LYS A O 1
ATOM 703 N N . ALA A 1 93 ? 15.373 -7.127 -1.054 1.00 95.94 93 ALA A N 1
ATOM 704 C CA . ALA A 1 93 ? 16.183 -7.564 0.092 1.00 95.94 93 ALA A CA 1
ATOM 705 C C . ALA A 1 93 ? 15.554 -7.234 1.461 1.00 95.94 93 ALA A C 1
ATOM 707 O O . ALA A 1 93 ? 15.988 -7.762 2.484 1.00 95.94 93 ALA A O 1
ATOM 708 N N . HIS A 1 94 ? 14.545 -6.365 1.470 1.00 96.62 94 HIS A N 1
ATOM 709 C CA . HIS A 1 94 ? 13.855 -5.867 2.656 1.00 96.62 94 HIS A CA 1
ATOM 710 C C . HIS A 1 94 ? 12.418 -6.399 2.766 1.00 96.62 94 HIS A C 1
ATOM 712 O O . HIS A 1 94 ? 11.701 -6.040 3.696 1.00 96.62 94 HIS A O 1
ATOM 718 N N . MET A 1 95 ? 12.000 -7.264 1.836 1.00 95.38 95 MET A N 1
ATOM 719 C CA . MET A 1 95 ? 10.731 -7.988 1.884 1.00 95.38 95 MET A CA 1
ATOM 720 C C . MET A 1 95 ? 10.932 -9.385 2.506 1.00 95.38 95 MET A C 1
ATOM 722 O O . MET A 1 95 ? 11.925 -10.046 2.192 1.00 95.38 95 MET A O 1
ATOM 726 N N . PRO A 1 96 ? 9.995 -9.892 3.332 1.00 97.44 96 PRO A N 1
ATOM 727 C CA . PRO A 1 96 ? 8.720 -9.279 3.709 1.00 97.44 96 PRO A CA 1
ATOM 728 C C . PRO A 1 96 ? 8.866 -8.154 4.739 1.00 97.44 96 PRO A C 1
ATOM 730 O O . PRO A 1 96 ? 9.809 -8.133 5.527 1.00 97.44 96 PRO A O 1
ATOM 733 N N . PHE A 1 97 ? 7.866 -7.279 4.784 1.00 96.94 97 PHE A N 1
ATOM 734 C CA . PHE A 1 97 ? 7.717 -6.268 5.829 1.00 96.94 97 PHE A CA 1
ATOM 735 C C . PHE A 1 97 ? 6.396 -6.469 6.568 1.00 96.94 97 PHE A C 1
ATOM 737 O O . PHE A 1 97 ? 5.363 -6.716 5.945 1.00 96.94 97 PHE A O 1
ATOM 744 N N . GLN A 1 98 ? 6.436 -6.358 7.896 1.00 97.62 98 GLN A N 1
ATOM 745 C CA . GLN A 1 98 ? 5.262 -6.453 8.754 1.00 97.62 98 GLN A CA 1
ATOM 746 C C . GLN A 1 98 ? 5.329 -5.383 9.846 1.00 97.62 98 GLN A C 1
ATOM 748 O O . GLN A 1 98 ? 6.359 -5.228 10.504 1.00 97.62 98 GLN A O 1
ATOM 753 N N . SER A 1 99 ? 4.232 -4.657 10.048 1.00 96.75 99 SER A N 1
ATOM 754 C CA . SER A 1 99 ? 4.113 -3.636 11.094 1.00 96.75 99 SER A CA 1
ATOM 755 C C . SER A 1 99 ? 2.713 -3.678 11.689 1.00 96.75 99 SER A C 1
ATOM 757 O O . SER A 1 99 ? 1.737 -3.770 10.951 1.00 96.75 99 SER A O 1
ATOM 759 N N . ILE A 1 100 ? 2.607 -3.636 13.016 1.00 97.25 100 ILE A N 1
ATOM 760 C CA . ILE A 1 100 ? 1.328 -3.616 13.735 1.00 97.25 100 ILE A CA 1
ATOM 761 C C . ILE A 1 100 ? 1.337 -2.405 14.653 1.00 97.25 100 ILE A C 1
ATOM 763 O O . ILE A 1 100 ? 2.252 -2.251 15.464 1.00 97.25 100 ILE A O 1
ATOM 767 N N . PHE A 1 101 ? 0.321 -1.555 14.541 1.00 95.12 101 PHE A N 1
ATOM 768 C CA . PHE A 1 101 ? 0.171 -0.404 15.422 1.00 95.12 101 PHE A CA 1
ATOM 769 C C . PHE A 1 101 ? -1.284 0.043 15.542 1.00 95.12 101 PHE A C 1
ATOM 771 O O . PHE A 1 101 ? -2.134 -0.243 14.702 1.00 95.12 101 PHE A O 1
ATOM 778 N N . THR A 1 102 ? -1.569 0.786 16.610 1.00 95.94 102 THR A N 1
ATOM 779 C CA . THR A 1 102 ? -2.844 1.489 16.772 1.00 95.94 102 THR A CA 1
ATOM 780 C C . THR A 1 102 ? -2.752 2.878 16.151 1.00 95.94 102 THR A C 1
ATOM 782 O O . THR A 1 102 ? -1.912 3.684 16.551 1.00 95.94 102 THR A O 1
ATOM 785 N N . THR A 1 103 ? -3.623 3.139 15.180 1.00 94.31 103 THR A N 1
ATOM 786 C CA . THR A 1 103 ? -3.777 4.434 14.499 1.00 94.31 103 THR A CA 1
ATOM 787 C C . THR A 1 103 ? -4.269 5.524 15.448 1.00 94.31 103 THR A C 1
ATOM 789 O O . THR A 1 103 ? -4.848 5.233 16.500 1.00 94.31 103 THR A O 1
ATOM 792 N N . SER A 1 104 ? -4.144 6.791 15.051 1.00 92.56 104 SER A N 1
ATOM 793 C CA . SER A 1 104 ? -4.672 7.928 15.827 1.00 92.56 104 SER A CA 1
ATOM 794 C C . SER A 1 104 ? -6.184 7.845 16.081 1.00 92.56 104 SER A C 1
ATOM 796 O O . SER A 1 104 ? -6.702 8.418 17.038 1.00 92.56 104 SER A O 1
ATOM 798 N N . GLN A 1 105 ? -6.893 7.082 15.247 1.00 93.00 105 GLN A N 1
ATOM 799 C CA . GLN A 1 105 ? -8.324 6.824 15.362 1.00 93.00 105 GLN A CA 1
ATOM 800 C C . GLN A 1 105 ? -8.668 5.699 16.355 1.00 93.00 105 GLN A C 1
ATOM 802 O O . GLN A 1 105 ? -9.841 5.350 16.518 1.00 93.00 105 GLN A O 1
ATOM 807 N N . GLY A 1 106 ? -7.670 5.091 17.001 1.00 92.81 106 GLY A N 1
ATOM 808 C CA . GLY A 1 106 ? -7.859 3.975 17.926 1.00 92.81 106 GLY A CA 1
ATOM 809 C C . GLY A 1 106 ? -8.216 2.657 17.233 1.00 92.81 106 GLY A C 1
ATOM 810 O O . GLY A 1 106 ? -8.862 1.809 17.844 1.00 92.81 106 GLY A O 1
ATOM 811 N N . ILE A 1 107 ? -7.863 2.502 15.953 1.00 94.81 107 ILE A N 1
ATOM 812 C CA . ILE A 1 107 ? -7.968 1.232 15.219 1.00 94.81 107 ILE A CA 1
ATOM 813 C C . ILE A 1 107 ? -6.588 0.588 15.186 1.00 94.81 107 ILE A C 1
ATOM 815 O O . ILE A 1 107 ? -5.639 1.232 14.741 1.00 94.81 107 ILE A O 1
ATOM 819 N N . GLU A 1 108 ? -6.482 -0.658 15.637 1.00 97.19 108 GLU A N 1
ATOM 820 C CA . GLU A 1 108 ? -5.300 -1.488 15.406 1.00 97.19 108 GLU A CA 1
ATOM 821 C C . GLU A 1 108 ? -5.290 -1.955 13.950 1.00 97.19 108 GLU A C 1
ATOM 823 O O . GLU A 1 108 ? -6.267 -2.540 13.477 1.00 97.19 108 GLU A O 1
ATOM 828 N N . ILE A 1 109 ? -4.202 -1.663 13.244 1.00 97.38 109 ILE A N 1
ATOM 829 C CA . ILE A 1 109 ? -3.988 -2.104 11.871 1.00 97.38 109 ILE A CA 1
ATOM 830 C C . ILE A 1 109 ? -2.703 -2.911 11.780 1.00 97.38 109 ILE A C 1
ATOM 832 O O . ILE A 1 109 ? -1.745 -2.685 12.523 1.00 97.38 109 ILE A O 1
ATOM 836 N N . GLU A 1 110 ? -2.691 -3.842 10.837 1.00 98.12 110 GLU A N 1
ATOM 837 C CA . GLU A 1 110 ? -1.514 -4.621 10.481 1.00 98.12 110 GLU A CA 1
ATOM 838 C C . GLU A 1 110 ? -1.186 -4.362 9.019 1.00 98.12 110 GLU A C 1
ATOM 840 O O . GLU A 1 110 ? -2.035 -4.506 8.142 1.00 98.12 110 GLU A O 1
ATOM 845 N N . ILE A 1 111 ? 0.058 -4.001 8.756 1.00 98.12 111 ILE A N 1
ATOM 846 C CA . ILE A 1 111 ? 0.599 -3.844 7.419 1.00 98.12 111 ILE A CA 1
ATOM 847 C C . ILE A 1 111 ? 1.431 -5.068 7.104 1.00 98.12 111 ILE A C 1
ATOM 849 O O . ILE A 1 111 ? 2.279 -5.461 7.904 1.00 98.12 111 ILE A O 1
ATOM 853 N N . PHE A 1 112 ? 1.223 -5.628 5.920 1.00 98.00 112 PHE A N 1
ATOM 854 C CA . PHE A 1 112 ? 1.994 -6.747 5.413 1.00 98.00 112 PHE A CA 1
ATOM 855 C C . PHE A 1 112 ? 2.372 -6.519 3.951 1.00 98.00 112 PHE A C 1
ATOM 857 O O . PHE A 1 112 ? 1.507 -6.375 3.087 1.00 98.00 112 PHE A O 1
ATOM 864 N N . ILE A 1 113 ? 3.672 -6.509 3.671 1.00 97.94 113 ILE A N 1
ATOM 865 C CA . ILE A 1 113 ? 4.231 -6.564 2.319 1.00 97.94 113 ILE A CA 1
ATOM 866 C C . ILE A 1 113 ? 4.800 -7.976 2.150 1.00 97.94 113 ILE A C 1
ATOM 868 O O . ILE A 1 113 ? 5.743 -8.327 2.873 1.00 97.94 113 ILE A O 1
ATOM 872 N N . PRO A 1 114 ? 4.243 -8.799 1.242 1.00 97.12 114 PRO A N 1
ATOM 873 C CA . PRO A 1 114 ? 4.692 -10.169 1.054 1.00 97.12 114 PRO A CA 1
ATOM 874 C C . PRO A 1 114 ? 6.165 -10.260 0.624 1.00 97.12 114 PRO A C 1
ATOM 876 O O . PRO A 1 114 ? 6.707 -9.309 0.051 1.00 97.12 114 PRO A O 1
ATOM 879 N N . PRO A 1 115 ? 6.810 -11.420 0.844 1.00 96.56 115 PRO A N 1
ATOM 880 C CA . PRO A 1 115 ? 8.104 -11.746 0.252 1.00 96.56 115 PRO A CA 1
ATOM 881 C C . PRO A 1 115 ? 8.150 -11.478 -1.260 1.00 96.56 115 PRO A C 1
ATOM 883 O O . PRO A 1 115 ? 7.136 -11.576 -1.953 1.00 96.56 115 PRO A O 1
ATOM 886 N N . ALA A 1 116 ? 9.338 -11.162 -1.778 1.00 93.62 116 ALA A N 1
ATOM 887 C CA . ALA A 1 116 ? 9.533 -10.775 -3.177 1.00 93.62 116 ALA A CA 1
ATOM 888 C C . ALA A 1 116 ? 9.069 -11.835 -4.196 1.00 93.62 116 ALA A C 1
ATOM 890 O O . ALA A 1 116 ? 8.623 -11.485 -5.283 1.00 93.62 116 ALA A O 1
ATOM 891 N N . ASP A 1 117 ? 9.169 -13.118 -3.853 1.00 93.75 117 ASP A N 1
ATOM 892 C CA . ASP A 1 117 ? 8.747 -14.253 -4.680 1.00 93.75 117 ASP A CA 1
ATOM 893 C C . ASP A 1 117 ? 7.227 -14.481 -4.687 1.00 93.75 117 ASP A C 1
ATOM 895 O O . ASP A 1 117 ? 6.725 -15.225 -5.527 1.00 93.75 117 ASP A O 1
ATOM 899 N N . LEU A 1 118 ? 6.493 -13.829 -3.780 1.00 93.56 118 LEU A N 1
ATOM 900 C CA . LEU A 1 118 ? 5.029 -13.856 -3.713 1.00 93.56 118 LEU A CA 1
ATOM 901 C C . LEU A 1 118 ? 4.373 -12.608 -4.322 1.00 93.56 118 LEU A C 1
ATOM 903 O O . LEU A 1 118 ? 3.156 -12.453 -4.233 1.00 93.56 118 LEU A O 1
ATOM 907 N N . GLN A 1 119 ? 5.153 -11.719 -4.940 1.00 93.31 119 GLN A N 1
ATOM 908 C CA . GLN A 1 119 ? 4.613 -10.590 -5.695 1.00 93.31 119 GLN A CA 1
ATOM 909 C C . GLN A 1 119 ? 3.964 -11.084 -6.997 1.00 93.31 119 GLN A C 1
ATOM 911 O O . GLN A 1 119 ? 4.442 -12.022 -7.629 1.00 93.31 119 GLN A O 1
ATOM 916 N N . GLU A 1 120 ? 2.869 -10.445 -7.416 1.00 89.06 120 GLU A N 1
ATOM 917 C CA . GLU A 1 120 ? 2.132 -10.842 -8.627 1.00 89.06 120 GLU A CA 1
ATOM 918 C C . GLU A 1 120 ? 2.973 -10.693 -9.905 1.00 89.06 120 GLU A C 1
ATOM 920 O O . GLU A 1 120 ? 2.825 -11.466 -10.851 1.00 89.06 120 GLU A O 1
ATOM 925 N N . ASN A 1 121 ? 3.844 -9.684 -9.941 1.00 92.19 121 ASN A N 1
ATOM 926 C CA . ASN A 1 121 ? 4.733 -9.388 -11.055 1.00 92.19 121 ASN A CA 1
ATOM 927 C C . ASN A 1 121 ? 5.936 -8.550 -10.582 1.00 92.19 121 ASN A C 1
ATOM 929 O O . ASN A 1 121 ? 5.944 -8.021 -9.473 1.00 92.19 121 ASN A O 1
ATOM 933 N N . ASP A 1 122 ? 6.944 -8.397 -11.443 1.00 93.12 122 ASP A N 1
ATOM 934 C CA . ASP A 1 122 ? 8.192 -7.691 -11.112 1.00 93.12 122 ASP A CA 1
ATOM 935 C C . ASP A 1 122 ? 8.062 -6.162 -11.007 1.00 93.12 122 ASP A C 1
ATOM 937 O O . ASP A 1 122 ? 9.021 -5.491 -10.627 1.00 93.12 122 ASP A O 1
ATOM 941 N N . TRP A 1 123 ? 6.909 -5.596 -11.368 1.00 93.12 123 TRP A N 1
ATOM 942 C CA . TRP A 1 123 ? 6.692 -4.152 -11.471 1.00 93.12 123 TRP A CA 1
ATOM 943 C C . TRP A 1 123 ? 5.632 -3.621 -10.505 1.00 93.12 123 TRP A C 1
ATOM 945 O O . TRP A 1 123 ? 5.355 -2.426 -10.516 1.00 93.12 123 TRP A O 1
ATOM 955 N N . THR A 1 124 ? 5.052 -4.466 -9.657 1.00 93.44 124 THR A N 1
ATOM 956 C CA . THR A 1 124 ? 4.047 -4.089 -8.660 1.00 93.44 124 THR A CA 1
ATOM 957 C C . THR A 1 124 ? 4.525 -4.511 -7.282 1.00 93.44 124 THR A C 1
ATOM 959 O O . THR A 1 124 ? 4.908 -5.661 -7.083 1.00 93.44 124 THR A O 1
ATOM 962 N N . MET A 1 125 ? 4.444 -3.606 -6.309 1.00 95.56 125 MET A N 1
ATOM 963 C CA . MET A 1 125 ? 4.563 -3.968 -4.900 1.00 95.56 125 MET A CA 1
ATOM 964 C C . MET A 1 125 ? 3.171 -4.130 -4.294 1.00 95.56 125 MET A C 1
ATOM 966 O O . MET A 1 125 ? 2.394 -3.178 -4.226 1.00 95.56 125 MET A O 1
ATOM 970 N N . THR A 1 126 ? 2.858 -5.328 -3.817 1.00 95.88 126 THR A N 1
ATOM 971 C CA . THR A 1 126 ? 1.616 -5.597 -3.089 1.00 95.88 126 THR A CA 1
ATOM 972 C C . THR A 1 126 ? 1.787 -5.229 -1.621 1.00 95.88 126 THR A C 1
ATOM 974 O O . THR A 1 126 ? 2.733 -5.672 -0.971 1.00 95.88 126 THR A O 1
ATOM 977 N N . ALA A 1 127 ? 0.861 -4.436 -1.092 1.00 96.88 127 ALA A N 1
ATOM 978 C CA . ALA A 1 127 ? 0.786 -4.076 0.318 1.00 96.88 127 ALA A CA 1
ATOM 979 C C . ALA A 1 127 ? -0.627 -4.361 0.835 1.00 96.88 127 ALA A C 1
ATOM 981 O O . ALA A 1 127 ? -1.620 -3.921 0.253 1.00 96.88 127 ALA A O 1
ATOM 982 N N . HIS A 1 128 ? -0.724 -5.083 1.944 1.00 97.50 128 HIS A N 1
ATOM 983 C CA . HIS A 1 128 ? -1.976 -5.344 2.642 1.00 97.50 128 HIS A CA 1
ATOM 984 C C . HIS A 1 128 ? -2.027 -4.485 3.899 1.00 97.50 128 HIS A C 1
ATOM 986 O O . HIS A 1 128 ? -1.059 -4.454 4.652 1.00 97.50 128 HIS A O 1
ATOM 992 N N . ILE A 1 129 ? -3.155 -3.814 4.131 1.00 97.25 129 ILE A N 1
ATOM 993 C CA . ILE A 1 129 ? -3.445 -3.121 5.387 1.00 97.25 129 ILE A CA 1
ATOM 994 C C . ILE A 1 129 ? -4.710 -3.760 5.964 1.00 97.25 129 ILE A C 1
ATOM 996 O O . ILE A 1 129 ? -5.815 -3.580 5.450 1.00 97.25 129 ILE A O 1
ATOM 1000 N N . PHE A 1 130 ? -4.542 -4.567 7.003 1.00 97.50 130 PHE A N 1
ATOM 1001 C CA . PHE A 1 130 ? -5.620 -5.229 7.728 1.00 97.50 130 PHE A CA 1
ATOM 1002 C C . PHE A 1 130 ? -6.166 -4.331 8.844 1.00 97.50 130 PHE A C 1
ATOM 1004 O O . PHE A 1 130 ? -5.539 -3.352 9.239 1.00 97.50 130 PHE A O 1
ATOM 1011 N N . GLY A 1 131 ? -7.355 -4.664 9.354 1.00 95.44 131 GLY A N 1
ATOM 1012 C CA . GLY A 1 131 ? -8.043 -3.877 10.390 1.00 95.44 131 GLY A CA 1
ATOM 1013 C C . GLY A 1 131 ? -8.881 -2.711 9.849 1.00 95.44 131 GLY A C 1
ATOM 1014 O O . GLY A 1 131 ? -9.593 -2.065 10.614 1.00 95.44 131 GLY A O 1
ATOM 1015 N N . ILE A 1 132 ? -8.856 -2.475 8.533 1.00 96.88 132 ILE A N 1
ATOM 1016 C CA . ILE A 1 132 ? -9.654 -1.456 7.844 1.00 96.88 132 ILE A CA 1
ATOM 1017 C C . ILE A 1 132 ? -10.895 -2.082 7.199 1.00 96.88 132 ILE A C 1
ATOM 1019 O O . ILE A 1 132 ? -10.795 -3.050 6.443 1.00 96.88 132 ILE A O 1
ATOM 1023 N N . ASP A 1 133 ? -12.065 -1.485 7.432 1.00 97.19 133 ASP A N 1
ATOM 1024 C CA . ASP A 1 133 ? -13.270 -1.793 6.662 1.00 97.19 133 ASP A CA 1
ATOM 1025 C C . ASP A 1 133 ? -13.348 -0.916 5.401 1.00 97.19 133 ASP A C 1
ATOM 1027 O O . ASP A 1 133 ? -13.803 0.226 5.432 1.00 97.19 133 ASP A O 1
ATOM 1031 N N . TYR A 1 134 ? -12.921 -1.465 4.264 1.00 96.69 134 TYR A N 1
ATOM 1032 C CA . TYR A 1 134 ? -12.972 -0.794 2.957 1.00 96.69 134 TYR A CA 1
ATOM 1033 C C . TYR A 1 134 ? -14.389 -0.684 2.364 1.00 96.69 134 TYR A C 1
ATOM 1035 O O . TYR A 1 134 ? -14.609 0.036 1.384 1.00 96.69 134 TYR A O 1
ATOM 1043 N N . GLN A 1 135 ? -15.367 -1.391 2.935 1.00 96.69 135 GLN A N 1
ATOM 1044 C CA . GLN A 1 135 ? -16.759 -1.369 2.480 1.00 96.69 135 GLN A CA 1
ATOM 1045 C C . GLN A 1 135 ? -17.625 -0.390 3.279 1.00 96.69 135 GLN A C 1
ATOM 1047 O O . GLN A 1 135 ? -18.810 -0.245 2.973 1.00 96.69 135 GLN A O 1
ATOM 1052 N N . VAL A 1 136 ? -17.038 0.334 4.237 1.00 96.38 136 VAL A N 1
ATOM 1053 C CA . VAL A 1 136 ? -17.743 1.342 5.029 1.00 96.38 136 VAL A CA 1
ATOM 1054 C C . VAL A 1 136 ? -18.456 2.373 4.122 1.00 96.38 136 VAL A C 1
ATOM 1056 O O . VAL A 1 136 ? -17.834 2.964 3.228 1.00 96.38 136 VAL A O 1
ATOM 1059 N N . PRO A 1 137 ? -19.772 2.604 4.305 1.00 95.69 137 PRO A N 1
ATOM 1060 C CA . PRO A 1 137 ? -20.518 3.604 3.538 1.00 95.69 137 PRO A CA 1
ATOM 1061 C C . PRO A 1 137 ? -20.031 5.035 3.802 1.00 95.69 137 PRO A C 1
ATOM 1063 O O . PRO A 1 137 ? -19.637 5.354 4.922 1.00 95.69 137 PRO A O 1
ATOM 1066 N N . LYS A 1 138 ? -20.099 5.922 2.797 1.00 93.38 138 LYS A N 1
ATOM 1067 C CA . LYS A 1 138 ? -19.634 7.327 2.897 1.00 93.38 138 LYS A CA 1
A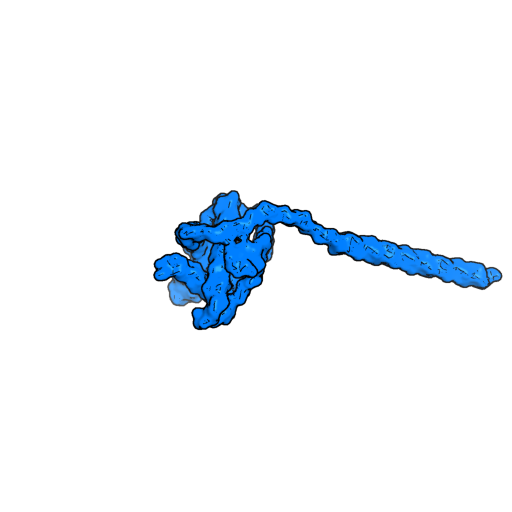TOM 1068 C C . LYS A 1 138 ? -20.382 8.163 3.934 1.00 93.38 138 LYS A C 1
ATOM 1070 O O . LYS A 1 138 ? -19.829 9.105 4.487 1.00 93.38 138 LYS A O 1
ATOM 1075 N N . ASP A 1 139 ? -21.641 7.830 4.161 1.00 94.38 139 ASP A N 1
ATOM 1076 C CA . ASP A 1 139 ? -22.542 8.450 5.127 1.00 94.38 139 ASP A CA 1
ATOM 1077 C C . ASP A 1 139 ? -22.419 7.846 6.537 1.00 94.38 139 ASP A C 1
ATOM 1079 O O . ASP A 1 139 ? -23.028 8.349 7.484 1.00 94.38 139 ASP A O 1
ATOM 1083 N N . SER A 1 140 ? -21.609 6.795 6.706 1.00 96.62 140 SER A N 1
ATOM 1084 C CA . SER A 1 140 ? -21.328 6.206 8.013 1.00 96.62 140 SER A CA 1
ATOM 1085 C C . SER A 1 140 ? -20.478 7.134 8.880 1.00 96.62 140 SER A C 1
ATOM 1087 O O . SER A 1 140 ? -19.537 7.780 8.416 1.00 96.62 140 SER A O 1
ATOM 1089 N N . LYS A 1 141 ? -20.739 7.114 10.192 1.00 92.25 141 LYS A N 1
ATOM 1090 C CA . LYS A 1 141 ? -19.906 7.796 11.196 1.00 92.25 141 LYS A CA 1
ATOM 1091 C C . LYS A 1 141 ? -18.472 7.263 11.227 1.00 92.25 141 LYS A C 1
ATOM 1093 O O . LYS A 1 141 ? -17.556 8.011 11.554 1.00 92.25 141 LYS A O 1
ATOM 1098 N N . ASP A 1 142 ? -18.280 6.000 10.849 1.00 94.75 142 ASP A N 1
ATOM 1099 C CA . ASP A 1 142 ? -16.969 5.349 10.843 1.00 94.75 142 ASP A CA 1
ATOM 1100 C C . ASP A 1 142 ? -16.182 5.604 9.551 1.00 94.75 142 ASP A C 1
ATOM 1102 O O . ASP A 1 142 ? -15.006 5.256 9.481 1.00 94.75 142 ASP A O 1
ATOM 1106 N N . TYR A 1 143 ? -16.781 6.242 8.536 1.00 94.69 143 TYR A N 1
ATOM 1107 C CA . TYR A 1 143 ? -16.128 6.455 7.242 1.00 94.69 143 TYR A CA 1
ATOM 1108 C C . TYR A 1 143 ? -14.801 7.206 7.377 1.00 94.69 143 TYR A C 1
ATOM 1110 O O . TYR A 1 143 ? -13.766 6.753 6.892 1.00 94.69 143 TYR A O 1
ATOM 1118 N N . GLN A 1 144 ? -14.822 8.343 8.082 1.00 92.94 144 GLN A N 1
ATOM 1119 C CA . GLN A 1 144 ? -13.612 9.136 8.311 1.00 92.94 144 GLN A CA 1
ATOM 1120 C C . GLN A 1 144 ? -12.599 8.372 9.158 1.00 92.94 144 GLN A C 1
ATOM 1122 O O . GLN A 1 144 ? -11.407 8.438 8.883 1.00 92.94 144 GLN A O 1
ATOM 1127 N N . LYS A 1 145 ? -13.077 7.592 10.132 1.00 94.19 145 LYS A N 1
ATOM 1128 C CA . LYS A 1 145 ? -12.238 6.748 10.980 1.00 94.19 145 LYS A CA 1
ATOM 1129 C C . LYS A 1 145 ? -11.433 5.752 10.135 1.00 94.19 145 LYS A C 1
ATOM 1131 O O . LYS A 1 145 ? -10.212 5.731 10.219 1.00 94.19 145 LYS A O 1
ATOM 1136 N N . MET A 1 146 ? -12.106 4.992 9.267 1.00 96.81 146 MET A N 1
ATOM 1137 C CA . MET A 1 146 ? -11.462 4.008 8.384 1.00 96.81 146 MET A CA 1
ATOM 1138 C C . MET A 1 146 ? -10.541 4.664 7.360 1.00 96.81 146 MET A C 1
ATOM 1140 O O . MET A 1 146 ? -9.421 4.201 7.163 1.00 96.81 146 MET A O 1
ATOM 1144 N N . ARG A 1 147 ? -10.984 5.770 6.748 1.00 95.06 147 ARG A N 1
ATOM 1145 C CA . ARG A 1 147 ? -10.174 6.536 5.797 1.00 95.06 147 ARG A CA 1
ATOM 1146 C C . ARG A 1 147 ? -8.864 6.998 6.430 1.00 95.06 147 ARG A C 1
ATOM 1148 O O . ARG A 1 147 ? -7.805 6.763 5.864 1.00 95.06 147 ARG A O 1
ATOM 1155 N N . LEU A 1 148 ? -8.925 7.645 7.592 1.00 93.19 148 LEU A N 1
ATOM 1156 C CA . LEU A 1 148 ? -7.741 8.174 8.274 1.00 93.19 148 LEU A CA 1
ATOM 1157 C C . LEU A 1 148 ? -6.802 7.049 8.723 1.00 93.19 148 LEU A C 1
ATOM 1159 O O . LEU A 1 148 ? -5.597 7.146 8.508 1.00 93.19 148 LEU A O 1
ATOM 1163 N N . SER A 1 149 ? -7.345 5.952 9.256 1.00 95.31 149 SER A N 1
ATOM 1164 C CA . SER A 1 149 ? -6.549 4.774 9.609 1.00 95.31 149 SER A CA 1
ATOM 1165 C C . SER A 1 149 ? -5.858 4.145 8.395 1.00 95.31 149 SER A C 1
ATOM 1167 O O . SER A 1 149 ? -4.693 3.765 8.486 1.00 95.31 149 SER A O 1
ATOM 1169 N N . PHE A 1 150 ? -6.532 4.078 7.242 1.00 96.12 150 PHE A N 1
ATOM 1170 C CA . PHE A 1 150 ? -5.904 3.635 5.998 1.00 96.12 150 PHE A CA 1
ATOM 1171 C C . PHE A 1 150 ? -4.775 4.573 5.565 1.00 96.12 150 PHE A C 1
ATOM 1173 O O . PHE A 1 150 ? -3.710 4.090 5.198 1.00 96.12 150 PHE A O 1
ATOM 1180 N N . LEU A 1 151 ? -4.978 5.893 5.620 1.00 94.12 151 LEU A N 1
ATOM 1181 C CA . LEU A 1 151 ? -3.954 6.865 5.227 1.00 94.12 151 LEU A CA 1
ATOM 1182 C C . LEU A 1 151 ? -2.710 6.783 6.122 1.00 94.12 151 LEU A C 1
ATOM 1184 O O . LEU A 1 151 ? -1.594 6.849 5.617 1.00 94.12 151 LEU A O 1
ATOM 1188 N N . GLU A 1 152 ? -2.874 6.564 7.428 1.00 93.62 152 GLU A N 1
ATOM 1189 C CA . GLU A 1 152 ? -1.746 6.288 8.327 1.00 93.62 152 GLU A CA 1
ATOM 1190 C C . GLU A 1 152 ? -1.005 5.000 7.945 1.00 93.62 152 GLU A C 1
ATOM 1192 O O . GLU A 1 152 ? 0.224 4.985 7.907 1.00 93.62 152 GLU A O 1
ATOM 1197 N N . GLY A 1 153 ? -1.734 3.936 7.598 1.00 95.25 153 GLY A N 1
ATOM 1198 C CA . GLY A 1 153 ? -1.117 2.709 7.099 1.00 95.25 153 GLY A CA 1
ATOM 1199 C C . GLY A 1 153 ? -0.397 2.904 5.759 1.00 95.25 153 GLY A C 1
ATOM 1200 O O . GLY A 1 153 ? 0.710 2.409 5.563 1.00 95.25 153 GLY A O 1
ATOM 1201 N N . ALA A 1 154 ? -0.982 3.674 4.842 1.00 95.25 154 ALA A N 1
ATOM 1202 C CA . ALA A 1 154 ? -0.363 4.008 3.566 1.00 95.25 154 ALA A CA 1
ATOM 1203 C C . ALA A 1 154 ? 0.922 4.826 3.763 1.00 95.25 154 ALA A C 1
ATOM 1205 O O . ALA A 1 154 ? 1.913 4.560 3.082 1.00 95.25 154 ALA A O 1
ATOM 1206 N N . ARG A 1 155 ? 0.941 5.759 4.728 1.00 93.44 155 ARG A N 1
ATOM 1207 C CA . ARG A 1 155 ? 2.150 6.499 5.113 1.00 93.44 155 ARG A CA 1
ATOM 1208 C C . ARG A 1 155 ? 3.262 5.545 5.541 1.00 93.44 155 ARG A C 1
ATOM 1210 O O . ARG A 1 155 ? 4.336 5.602 4.952 1.00 93.44 155 ARG A O 1
ATOM 1217 N N . GLU A 1 156 ? 2.984 4.620 6.458 1.00 94.75 156 GLU A N 1
ATOM 1218 C CA . GLU A 1 156 ? 3.966 3.631 6.933 1.00 94.75 156 GLU A CA 1
ATOM 1219 C C . GLU A 1 156 ? 4.518 2.764 5.781 1.00 94.75 156 GLU A C 1
ATOM 1221 O O . GLU A 1 156 ? 5.717 2.491 5.732 1.00 94.75 156 GLU A O 1
ATOM 1226 N N . VAL A 1 157 ? 3.685 2.388 4.798 1.00 95.88 157 VAL A N 1
ATOM 1227 C CA . VAL A 1 157 ? 4.155 1.707 3.574 1.00 95.88 157 VAL A CA 1
ATOM 1228 C C . VAL A 1 157 ? 5.091 2.602 2.760 1.00 95.88 157 VAL A C 1
ATOM 1230 O O . VAL A 1 157 ? 6.148 2.151 2.321 1.00 95.88 157 VAL A O 1
ATOM 1233 N N . THR A 1 158 ? 4.740 3.871 2.546 1.00 94.00 158 THR A N 1
ATOM 1234 C CA . THR A 1 158 ? 5.606 4.791 1.789 1.00 94.00 158 THR A CA 1
ATOM 1235 C C . THR A 1 158 ? 6.899 5.128 2.528 1.00 94.00 158 THR A C 1
ATOM 1237 O O . THR A 1 158 ? 7.933 5.307 1.885 1.00 94.00 158 THR A O 1
ATOM 1240 N N . ASP A 1 159 ? 6.872 5.168 3.857 1.00 93.75 159 ASP A N 1
ATOM 1241 C CA . ASP A 1 159 ? 8.050 5.398 4.685 1.00 93.75 159 ASP A CA 1
ATOM 1242 C C . ASP A 1 159 ? 8.971 4.183 4.673 1.00 93.75 159 ASP A C 1
ATOM 1244 O O . ASP A 1 159 ? 10.173 4.358 4.499 1.00 93.75 159 ASP A O 1
ATOM 1248 N N . PHE A 1 160 ? 8.426 2.960 4.706 1.00 95.25 160 PHE A N 1
ATOM 1249 C CA . PHE A 1 160 ? 9.200 1.745 4.443 1.00 95.25 160 PHE A CA 1
ATOM 1250 C C . PHE A 1 160 ? 9.928 1.819 3.092 1.00 95.25 160 PHE A C 1
ATOM 1252 O O . PHE A 1 160 ? 11.117 1.509 3.015 1.00 95.25 160 PHE A O 1
ATOM 1259 N N . VAL A 1 161 ? 9.245 2.264 2.032 1.00 95.50 161 VAL A N 1
ATOM 1260 C CA . VAL A 1 161 ? 9.857 2.411 0.702 1.00 95.50 161 VAL A CA 1
ATOM 1261 C C . VAL A 1 161 ? 11.001 3.430 0.735 1.00 95.50 161 VAL A C 1
ATOM 1263 O O . VAL A 1 161 ? 12.092 3.130 0.251 1.00 95.50 161 VAL A O 1
ATOM 1266 N N . LYS A 1 162 ? 10.786 4.609 1.335 1.00 93.94 162 LYS A N 1
ATOM 1267 C CA . LYS A 1 162 ? 11.813 5.661 1.454 1.00 93.94 162 LYS A CA 1
ATOM 1268 C C . LYS A 1 162 ? 13.010 5.216 2.302 1.00 93.94 162 LYS A C 1
ATOM 1270 O O . LYS A 1 162 ? 14.150 5.465 1.916 1.00 93.94 162 LYS A O 1
ATOM 1275 N N . GLU A 1 163 ? 12.759 4.561 3.438 1.00 95.19 163 GLU A N 1
ATOM 1276 C CA . GLU A 1 163 ? 13.774 4.066 4.382 1.00 95.19 163 GLU A CA 1
ATOM 1277 C C . GLU A 1 163 ? 14.764 3.117 3.692 1.00 95.19 163 GLU A C 1
ATOM 1279 O O . GLU A 1 163 ? 15.961 3.144 3.978 1.00 95.19 163 GLU A O 1
ATOM 1284 N N . HIS A 1 164 ? 14.281 2.344 2.719 1.00 95.94 164 HIS A N 1
ATOM 1285 C CA . HIS A 1 164 ? 15.067 1.362 1.974 1.00 95.94 164 HIS A CA 1
ATOM 1286 C C . HIS A 1 164 ? 15.494 1.854 0.580 1.00 95.94 164 HIS A C 1
ATOM 1288 O O . HIS A 1 164 ? 15.765 1.057 -0.317 1.00 95.94 164 HIS A O 1
ATOM 1294 N N . GLY A 1 165 ? 15.578 3.177 0.392 1.00 88.75 165 GLY A N 1
ATOM 1295 C CA . GLY A 1 165 ? 16.142 3.798 -0.812 1.00 88.75 165 GLY A CA 1
ATOM 1296 C C . GLY A 1 165 ? 15.242 3.752 -2.048 1.00 88.75 165 GLY A C 1
ATOM 1297 O O . GLY A 1 165 ? 15.715 4.008 -3.156 1.00 88.75 165 GLY A O 1
ATOM 1298 N N . GLY A 1 166 ? 13.962 3.424 -1.876 1.00 91.25 166 GLY A N 1
ATOM 1299 C CA . GLY A 1 166 ? 12.954 3.507 -2.920 1.00 91.25 166 GLY A CA 1
ATOM 1300 C C . GLY A 1 166 ? 12.330 4.900 -3.039 1.00 91.25 166 GLY A C 1
ATOM 1301 O O . GLY A 1 166 ? 12.343 5.717 -2.119 1.00 91.25 166 GLY A O 1
ATOM 1302 N N . GLU A 1 167 ? 11.728 5.155 -4.193 1.00 93.62 167 GLU A N 1
ATOM 1303 C CA . GLU A 1 167 ? 10.982 6.367 -4.518 1.00 93.62 167 GLU A CA 1
ATOM 1304 C C . GLU A 1 167 ? 9.492 6.023 -4.681 1.00 93.62 167 GLU A C 1
ATOM 1306 O O . GLU A 1 167 ? 9.107 5.506 -5.736 1.00 93.62 167 GLU A O 1
ATOM 1311 N N . PRO A 1 168 ? 8.625 6.301 -3.684 1.00 91.75 168 PRO A N 1
ATOM 1312 C CA . PRO A 1 168 ? 7.230 5.854 -3.719 1.00 91.75 168 PRO A CA 1
ATOM 1313 C C . PRO A 1 168 ? 6.450 6.354 -4.942 1.00 91.75 168 PRO A C 1
ATOM 1315 O O . PRO A 1 168 ? 5.663 5.612 -5.513 1.00 91.75 168 PRO A O 1
ATOM 1318 N N . GLN A 1 169 ? 6.726 7.573 -5.413 1.00 91.56 169 GLN A N 1
ATOM 1319 C CA . GLN A 1 169 ? 6.108 8.175 -6.601 1.00 91.56 169 GLN A CA 1
ATOM 1320 C C . GLN A 1 169 ? 6.477 7.496 -7.931 1.00 91.56 169 GLN A C 1
ATOM 1322 O O . GLN A 1 169 ? 5.888 7.800 -8.963 1.00 91.56 169 GLN A O 1
ATOM 1327 N N . LYS A 1 170 ? 7.486 6.620 -7.930 1.00 93.62 170 LYS A N 1
ATOM 1328 C CA . LYS A 1 170 ? 7.906 5.813 -9.086 1.00 93.62 170 LYS A CA 1
ATOM 1329 C C . LYS A 1 170 ? 7.486 4.350 -8.957 1.00 93.62 170 LYS A C 1
ATOM 1331 O O . LYS A 1 170 ? 7.750 3.569 -9.865 1.00 93.62 170 LYS A O 1
ATOM 1336 N N . LEU A 1 171 ? 6.889 3.981 -7.827 1.00 93.50 171 LEU A N 1
ATOM 1337 C CA . LEU A 1 171 ? 6.492 2.623 -7.504 1.00 93.50 171 LEU A CA 1
ATOM 1338 C C . LEU A 1 171 ? 4.993 2.455 -7.745 1.00 93.50 171 LEU A C 1
ATOM 1340 O O . LEU A 1 171 ? 4.191 3.285 -7.316 1.00 93.50 171 LEU A O 1
ATOM 1344 N N . ILE A 1 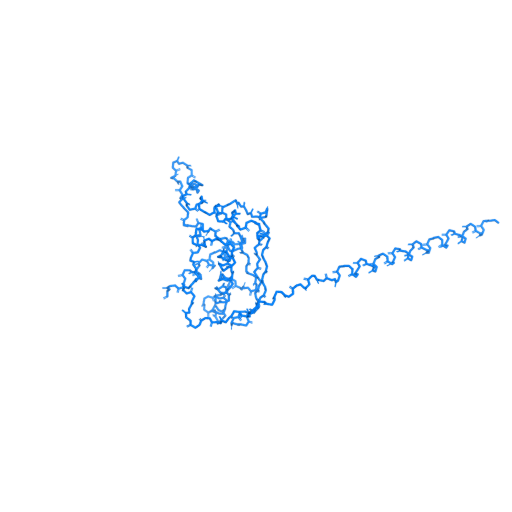172 ? 4.621 1.359 -8.399 1.00 93.81 172 ILE A N 1
ATOM 1345 C CA . ILE A 1 172 ? 3.229 0.938 -8.533 1.00 93.81 172 ILE A CA 1
ATOM 1346 C C . ILE A 1 172 ? 2.870 0.090 -7.315 1.00 93.81 172 ILE A C 1
ATOM 1348 O O . ILE A 1 172 ? 3.456 -0.976 -7.102 1.00 93.81 172 ILE A O 1
ATOM 1352 N N . ILE A 1 173 ? 1.918 0.566 -6.510 1.00 94.00 173 ILE A N 1
ATOM 1353 C CA . ILE A 1 173 ? 1.474 -0.132 -5.297 1.00 94.00 173 ILE A CA 1
ATOM 1354 C C . ILE A 1 173 ? 0.083 -0.716 -5.512 1.00 94.00 173 ILE A C 1
ATOM 1356 O O . ILE A 1 173 ? -0.856 -0.010 -5.875 1.00 94.00 173 ILE A O 1
ATOM 1360 N N . LYS A 1 174 ? -0.054 -2.011 -5.224 1.00 94.19 174 LYS A N 1
ATOM 1361 C CA . LYS A 1 174 ? -1.330 -2.722 -5.185 1.00 94.19 174 LYS A CA 1
ATOM 1362 C C . LYS A 1 174 ? -1.775 -2.880 -3.731 1.00 94.19 174 LYS A C 1
ATOM 1364 O O . LYS A 1 174 ? -1.198 -3.656 -2.974 1.00 94.19 174 LYS A O 1
ATOM 1369 N N . TRP A 1 175 ? -2.846 -2.185 -3.351 1.00 94.06 175 TRP A N 1
ATOM 1370 C CA . TRP A 1 175 ? -3.475 -2.248 -2.022 1.00 94.06 175 TRP A CA 1
ATOM 1371 C C . TRP A 1 175 ? -4.370 -3.491 -1.825 1.00 94.06 175 TRP A C 1
ATOM 1373 O O . TRP A 1 175 ? -5.591 -3.433 -1.951 1.00 94.06 175 TRP A O 1
ATOM 1383 N N . GLY A 1 176 ? -3.764 -4.649 -1.558 1.00 92.06 176 GLY A N 1
ATOM 1384 C CA . GLY A 1 176 ? -4.455 -5.931 -1.356 1.00 92.06 176 GLY A CA 1
ATOM 1385 C C . GLY A 1 176 ? -5.009 -6.595 -2.629 1.00 92.06 176 GLY A C 1
ATOM 1386 O O . GLY A 1 176 ? -4.919 -6.073 -3.732 1.00 92.06 176 GLY A O 1
ATOM 1387 N N . ASP A 1 177 ? -5.606 -7.782 -2.506 1.00 88.31 177 ASP A N 1
ATOM 1388 C CA . ASP A 1 177 ? -5.940 -8.601 -3.692 1.00 88.31 177 ASP A CA 1
ATOM 1389 C C . ASP A 1 177 ? -7.336 -8.372 -4.270 1.00 88.31 177 ASP A C 1
ATOM 1391 O O . ASP A 1 177 ? -7.647 -8.824 -5.373 1.00 88.31 177 ASP A O 1
ATOM 1395 N N . ARG A 1 178 ? -8.223 -7.725 -3.513 1.00 91.94 178 ARG A N 1
ATOM 1396 C CA . ARG A 1 178 ? -9.622 -7.553 -3.912 1.00 91.94 178 ARG A CA 1
ATOM 1397 C C . ARG A 1 178 ? -9.806 -6.220 -4.622 1.00 91.94 178 ARG A C 1
ATOM 1399 O O . ARG A 1 178 ? -9.394 -5.186 -4.111 1.00 91.94 178 ARG A O 1
ATOM 1406 N N . TYR A 1 179 ? -10.532 -6.246 -5.737 1.00 89.50 179 TYR A N 1
ATOM 1407 C CA . TYR A 1 179 ? -10.830 -5.058 -6.539 1.00 89.50 179 TYR A CA 1
ATOM 1408 C C . TYR A 1 179 ? -11.443 -3.909 -5.719 1.00 89.50 179 TYR A C 1
ATOM 1410 O O . TYR A 1 179 ? -10.958 -2.788 -5.775 1.00 89.50 179 TYR A O 1
ATOM 1418 N N . PHE A 1 180 ? -12.425 -4.194 -4.855 1.00 92.12 180 PHE A N 1
ATOM 1419 C CA . PHE A 1 180 ? -13.048 -3.152 -4.026 1.00 92.12 180 PHE A CA 1
ATOM 1420 C C . PHE A 1 180 ? -12.076 -2.482 -3.035 1.00 92.12 180 PHE A C 1
ATOM 1422 O O . PHE A 1 180 ? -12.317 -1.348 -2.627 1.00 92.12 180 PHE A O 1
ATOM 1429 N N . ILE A 1 181 ? -11.001 -3.172 -2.623 1.00 94.31 181 ILE A N 1
ATOM 1430 C CA . ILE A 1 181 ? -9.966 -2.591 -1.755 1.00 94.31 181 ILE A CA 1
ATOM 1431 C C . ILE A 1 181 ? -9.134 -1.602 -2.568 1.00 94.31 181 ILE A C 1
ATOM 1433 O O . ILE A 1 181 ? -8.910 -0.494 -2.093 1.00 94.31 181 ILE A O 1
ATOM 1437 N N . GLN A 1 182 ? -8.753 -1.964 -3.799 1.00 91.81 182 GLN A N 1
ATOM 1438 C CA . GLN A 1 182 ? -8.042 -1.070 -4.721 1.00 91.81 182 GLN A CA 1
ATOM 1439 C C . GLN A 1 182 ? -8.837 0.207 -4.982 1.00 91.81 182 GLN A C 1
ATOM 1441 O O . GLN A 1 182 ? -8.325 1.298 -4.753 1.00 91.81 182 GLN A O 1
ATOM 1446 N N . ASP A 1 183 ? -10.103 0.070 -5.383 1.00 91.56 183 ASP A N 1
ATOM 1447 C CA . ASP A 1 183 ? -10.970 1.210 -5.688 1.00 91.56 183 ASP A CA 1
ATOM 1448 C C . ASP A 1 183 ? -11.112 2.144 -4.483 1.00 91.56 183 ASP A C 1
ATOM 1450 O O . ASP A 1 183 ? -10.985 3.365 -4.603 1.00 91.56 183 ASP A O 1
ATOM 1454 N N . ARG A 1 184 ? -11.345 1.576 -3.292 1.00 94.38 184 ARG A N 1
ATOM 1455 C CA . ARG A 1 184 ? -11.498 2.368 -2.072 1.00 94.38 184 ARG A CA 1
ATOM 1456 C C . ARG A 1 184 ? -10.189 3.030 -1.648 1.00 94.38 184 ARG A C 1
ATOM 1458 O O . ARG A 1 184 ? -10.202 4.197 -1.259 1.00 94.38 184 ARG A O 1
ATOM 1465 N N . ALA A 1 185 ? -9.073 2.308 -1.722 1.00 93.81 185 ALA A N 1
ATOM 1466 C CA . ALA A 1 185 ? -7.747 2.841 -1.438 1.00 93.81 185 ALA A CA 1
ATOM 1467 C C . ALA A 1 185 ? -7.430 4.018 -2.368 1.00 93.81 185 ALA A C 1
ATOM 1469 O O . ALA A 1 185 ? -7.032 5.082 -1.896 1.00 93.81 185 ALA A O 1
ATOM 1470 N N . GLN A 1 186 ? -7.695 3.866 -3.668 1.00 91.19 186 GLN A N 1
ATOM 1471 C CA . GLN A 1 186 ? -7.509 4.923 -4.654 1.00 91.19 186 GLN A CA 1
ATOM 1472 C C . GLN A 1 186 ? -8.359 6.151 -4.343 1.00 91.19 186 GLN A C 1
ATOM 1474 O O . GLN A 1 186 ? -7.870 7.281 -4.387 1.00 91.19 186 GLN A O 1
ATOM 1479 N N . GLU A 1 187 ? -9.633 5.937 -4.013 1.00 91.56 187 GLU A N 1
ATOM 1480 C CA . GLU A 1 187 ? -10.545 7.005 -3.625 1.00 91.56 187 GLU A CA 1
ATOM 1481 C C . GLU A 1 187 ? -9.988 7.803 -2.435 1.00 91.56 187 GLU A C 1
ATOM 1483 O O . GLU A 1 187 ? -9.931 9.036 -2.468 1.00 91.56 187 GLU A O 1
ATOM 1488 N N . TRP A 1 188 ? -9.537 7.105 -1.392 1.00 92.81 188 TRP A N 1
ATOM 1489 C CA . TRP A 1 188 ? -8.999 7.734 -0.192 1.00 92.81 188 TRP A CA 1
ATOM 1490 C C . TRP A 1 188 ? -7.672 8.453 -0.442 1.00 92.81 188 TRP A C 1
ATOM 1492 O O . TRP A 1 188 ? -7.529 9.584 0.022 1.00 92.81 188 TRP A O 1
ATOM 1502 N N . LEU A 1 189 ? -6.758 7.879 -1.228 1.00 89.94 189 LEU A N 1
ATOM 1503 C CA . LEU A 1 189 ? -5.500 8.532 -1.617 1.00 89.94 189 LEU A CA 1
ATOM 1504 C C . LEU A 1 189 ? -5.736 9.789 -2.469 1.00 89.94 189 LEU A C 1
ATOM 1506 O O . LEU A 1 189 ? -5.073 10.805 -2.275 1.00 89.94 189 LEU A O 1
ATOM 1510 N N . ASN A 1 190 ? -6.712 9.762 -3.379 1.00 87.44 190 ASN A N 1
ATOM 1511 C CA . ASN A 1 190 ? -7.041 10.922 -4.213 1.00 87.44 190 ASN A CA 1
ATOM 1512 C C . ASN A 1 190 ? -7.694 12.059 -3.416 1.00 87.44 190 ASN A C 1
ATOM 1514 O O . ASN A 1 190 ? -7.547 13.223 -3.779 1.00 87.44 190 ASN A O 1
ATOM 1518 N N . SER A 1 191 ? -8.373 11.733 -2.314 1.00 82.88 191 SER A N 1
ATOM 1519 C CA . SER A 1 191 ? -9.035 12.713 -1.446 1.00 82.88 191 SER A CA 1
ATOM 1520 C C . SER A 1 191 ? -8.095 13.493 -0.518 1.00 82.88 191 SER A C 1
ATOM 1522 O O . SER A 1 191 ? -8.575 14.250 0.319 1.00 82.88 191 SER A O 1
ATOM 1524 N N . ILE A 1 192 ? -6.778 13.269 -0.583 1.00 77.50 192 ILE A N 1
ATOM 1525 C CA . ILE A 1 192 ? -5.799 13.974 0.264 1.00 77.50 192 ILE A CA 1
ATOM 1526 C C . ILE A 1 192 ? -5.713 15.466 -0.108 1.00 77.50 192 ILE A C 1
ATOM 1528 O O . ILE A 1 192 ? -5.536 16.298 0.777 1.00 77.50 192 ILE A O 1
ATOM 1532 N N . ASP A 1 193 ? -5.913 15.801 -1.387 1.00 61.00 193 ASP A N 1
ATOM 1533 C CA . ASP A 1 193 ? -5.809 17.173 -1.914 1.00 61.00 193 ASP A CA 1
ATOM 1534 C C . ASP A 1 193 ? -7.175 17.854 -2.142 1.00 61.00 193 ASP A C 1
ATOM 1536 O O . ASP A 1 193 ? -7.239 18.914 -2.766 1.00 61.00 193 ASP A O 1
ATOM 1540 N N . SER A 1 194 ? -8.273 17.211 -1.719 1.00 52.22 194 SER A N 1
ATOM 1541 C CA . SER A 1 194 ? -9.664 17.667 -1.923 1.00 52.22 194 SER A CA 1
ATOM 1542 C C . SER A 1 194 ? -10.216 18.360 -0.686 1.00 52.22 194 SER A C 1
ATOM 1544 O O . SER A 1 194 ? -10.872 19.411 -0.852 1.00 52.22 194 SER A O 1
#

Organism: NCBI:txid1974825

pLDDT: mean 83.95, std 16.04, range [39.62, 98.12]

Foldseek 3Di:
DVVVVVVVVVVVVVVVVVVVVVVVVVVVVVVPDDPPPPPPDDAPDPPPVALPPLADFDAPVNFDFDDVVVPRHGDCPDQLQVLQLVLLVLCQVVPFDWDWHQHPLRFIKIKTFHHSVPDPDSRETEIEIPRADLVDDPPDPCNVVRLRSLSVSSSVVCVSSVVSPGDRRSHHYHHDDDPSRRVSSVVSSVVRVD

Secondary structure (DSSP, 8-state):
-HHHHHHHHHHHHHHHHHHHHHHHHHHHHHHT----------PPP--TT-STTS---B-GGGSPBPPGGGTS-B-TTSHHHHHHHHHHHHHGGG-SEEEEEE-TTS-EEEEEE--GGGSSSTTEEEEEEES--TT--TTSTTHHHHHHHHHHHHHHHHHHHHHTT--GGGSEEEESSSHHHHHHHHHHHHGGG-

Sequence (194 aa):
MIAKILAHKKMVMIALVVLLLLIMIGLYFVQKNPSTNPSSRVSPTPDLLGFSDIPKALTIDQIPRLNEDTGGGLDINSPEIQNSIVQVNNLKAHMPFQSIFTTSQGIEIEIFIPPADLQENDWTMTAHIFGIDYQVPKDSKDYQKMRLSFLEGAREVTDFVKEHGGEPQKLIIKWGDRYFIQDRAQEWLNSIDS

Radius of gyration: 25.45 Å; chains: 1; bounding box: 39×88×63 Å